Protein AF-A0A9K3DXC9-F1 (afdb_monomer)

Radius of gyration: 36.06 Å; Cα contacts (8 Å, |Δi|>4): 62; chains: 1; bounding box: 76×75×110 Å

M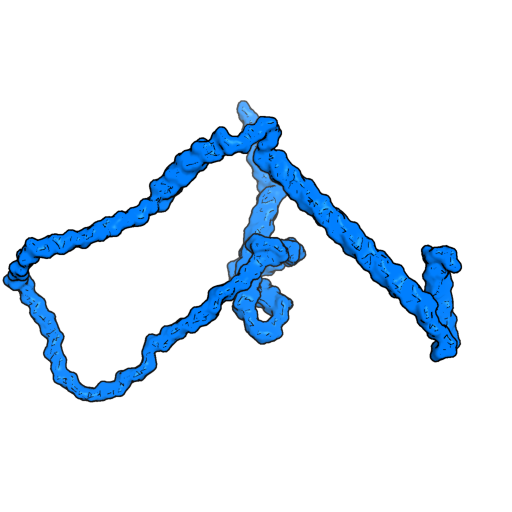ean predicted aligned error: 21.93 Å

InterPro domains:
  IPR029466 No apical meristem-associated, C-terminal domain [PF14303] (61-218)

Foldseek 3Di:
DDDPPPDPCPDPVNVCVVLVVLLVQLLVLLLVLVQVPDPPDDSVNSNVSSQVVSCVPVVDGRDCVVVSVVVCPPPVSPNDHPPPDPPPPDDDDDDDDDDDDDDDDDDDDDPPDDDPDDPPDPDDPPDPDPDDPVVVVVVVVVVVVVVVPPDDPPDDDPVNVVVVVVVVVVVVVVVVVVVVVVVVVVVVLVVLVVLLPDDLPPDDPVVSVVSVVSNVVSCVVVVD

Sequence (224 aa):
MQKEPYREENSMGSKYREMNKKISAFCGYYNNAYLNRPSGASDETVFAKAMSKYHTKEGSAFTYVGAWEIFKNCPKWAPIPNEVTRAKRCKTFESIEHSAGDSDVRYHININDEPEFDDEVTEIPELKRPNGRDKAKKEAAAKNKEASTKNETPGETKVDKLMSKFNEFNEIQAARLKLKEKEMQEAADREDFKLMATNIDSLPEKDKEVLQKMKAKIAQKWGL

Nearest PDB structures (foldseek):
  8c2s-assembly1_W  TM=3.916E-01  e=3.155E+00  Mus musculus
  7zdh-assembly1_g  TM=2.935E-01  e=3.155E+00  Ovis aries
  7zeb-assembly1_g  TM=3.566E-01  e=6.680E+00  Ovis aries

pLDDT: mean 75.54, std 18.88, range [34.06, 95.56]

Solvent-accessible surface area (backbone atoms only — not comparable to full-atom values): 14323 Å² total; per-residue (Å²): 133,84,77,75,82,75,78,60,87,80,38,68,67,52,56,47,51,51,51,50,50,55,46,53,54,45,45,54,41,32,38,55,33,57,76,68,53,59,90,87,64,53,72,66,59,29,48,53,52,18,51,52,52,42,26,73,72,69,76,41,80,84,81,59,56,74,62,40,66,62,44,50,76,35,83,92,54,34,73,73,80,76,80,68,68,79,74,73,79,78,86,78,85,82,86,85,86,84,81,89,81,93,78,92,78,80,83,79,82,66,90,83,67,80,78,86,75,79,88,74,82,76,83,71,81,80,76,78,75,77,77,53,71,70,58,50,51,52,51,53,55,54,54,54,62,68,62,72,76,71,85,77,69,93,83,73,51,80,64,53,60,50,53,51,53,52,51,54,50,52,50,53,51,53,50,52,52,54,48,53,52,48,54,52,49,54,50,53,52,50,52,48,54,53,59,60,69,56,84,60,87,87,49,59,73,72,56,35,54,54,51,50,54,52,40,52,52,46,27,61,77,73,75,102

Organism: Helianthus annuus (NCBI:txid4232)

Secondary structure (DSSP, 8-state):
---PPP--TT-HHHHHHHHHHHHHHHHHHHHHHHHTPPTT--HHHHHHHHHHHHHHHHSS----HHHHHHHTTSTTTS-----S--------------------------TT----------------PPPPHHHHHHHHHHHHHHGGGS---TT--HHHHHHHHHHHHHHHHHHHHHHHHHHHHHHHHHHHHHHHHS--TTS-HHHHHHHHHHHHHHHHHHT-

Structure (mmCIF, N/CA/C/O backbone):
data_AF-A0A9K3DXC9-F1
#
_entry.id   AF-A0A9K3DXC9-F1
#
loop_
_atom_site.group_PDB
_atom_site.id
_atom_site.type_symbol
_atom_site.label_atom_id
_atom_site.label_alt_id
_atom_site.label_comp_id
_atom_site.label_asym_id
_atom_site.label_entity_id
_atom_site.label_seq_id
_atom_site.pdbx_PDB_ins_code
_atom_site.Cartn_x
_atom_site.Cartn_y
_atom_site.Cartn_z
_atom_site.occupancy
_atom_site.B_iso_or_equiv
_atom_site.auth_seq_id
_atom_site.auth_comp_id
_atom_site.auth_asym_id
_atom_site.auth_atom_id
_atom_site.pdbx_PDB_model_num
ATOM 1 N N . MET A 1 1 ? 41.151 26.707 -3.953 1.00 48.25 1 MET A N 1
ATOM 2 C CA . MET A 1 1 ? 39.918 26.040 -4.422 1.00 48.25 1 MET A CA 1
ATOM 3 C C . MET A 1 1 ? 39.653 24.857 -3.511 1.00 48.25 1 MET A C 1
ATOM 5 O O . MET A 1 1 ? 40.328 23.843 -3.628 1.00 48.25 1 MET A O 1
ATOM 9 N N . GLN A 1 2 ? 38.766 25.025 -2.533 1.00 47.50 2 GLN A N 1
ATOM 10 C CA . GLN A 1 2 ? 38.336 23.919 -1.681 1.00 47.50 2 GLN A CA 1
ATOM 11 C C . GLN A 1 2 ? 37.426 23.022 -2.526 1.00 47.50 2 GLN A C 1
ATOM 13 O O . GLN A 1 2 ? 36.465 23.498 -3.124 1.00 47.50 2 GLN A O 1
ATOM 18 N N . LYS A 1 3 ? 37.802 21.749 -2.664 1.00 61.00 3 LYS A N 1
ATOM 19 C CA . LYS A 1 3 ? 37.018 20.745 -3.384 1.00 61.00 3 LYS A CA 1
ATOM 20 C C . LYS A 1 3 ? 35.807 20.433 -2.503 1.00 61.00 3 LYS A C 1
ATOM 22 O O . LYS A 1 3 ? 36.001 19.962 -1.385 1.00 61.00 3 LYS A O 1
ATOM 27 N N . GLU A 1 4 ? 34.597 20.746 -2.968 1.00 62.91 4 GLU A N 1
ATOM 28 C CA . GLU A 1 4 ? 33.371 20.362 -2.261 1.00 62.91 4 GLU A CA 1
ATOM 29 C C . GLU A 1 4 ? 33.401 18.850 -1.984 1.00 62.91 4 GLU A C 1
ATOM 31 O O . GLU A 1 4 ? 33.744 18.079 -2.893 1.00 62.91 4 GLU A O 1
ATOM 36 N N . PRO A 1 5 ? 33.095 18.404 -0.751 1.00 63.69 5 PRO A N 1
ATOM 37 C CA . PRO A 1 5 ? 33.094 16.989 -0.433 1.00 63.69 5 PRO A CA 1
ATOM 38 C C . PRO A 1 5 ? 32.074 16.284 -1.330 1.00 63.69 5 PRO A C 1
ATOM 40 O O . PRO A 1 5 ? 30.887 16.613 -1.369 1.00 63.69 5 PRO A O 1
ATOM 43 N N . TYR A 1 6 ? 32.584 15.341 -2.118 1.00 64.94 6 TYR A N 1
ATOM 44 C CA . TYR A 1 6 ? 31.822 14.560 -3.077 1.00 64.94 6 TYR A CA 1
ATOM 45 C C . TYR A 1 6 ? 30.692 13.825 -2.349 1.00 64.94 6 TYR A C 1
ATOM 47 O O . TYR A 1 6 ? 30.959 13.048 -1.437 1.00 64.94 6 TYR A O 1
ATOM 55 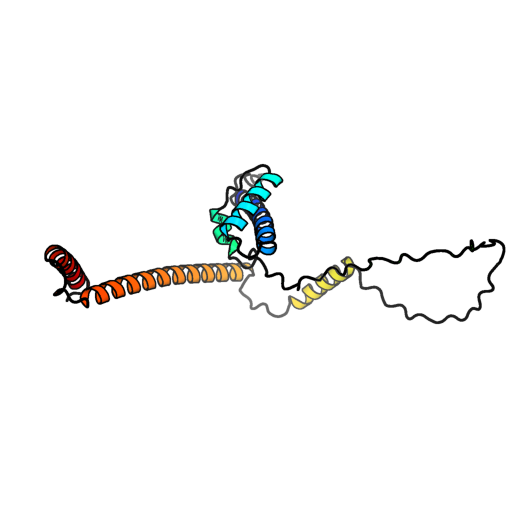N N . ARG A 1 7 ? 29.446 14.134 -2.750 1.00 60.66 7 ARG A N 1
ATOM 56 C CA . ARG A 1 7 ? 28.164 13.526 -2.341 1.00 60.66 7 ARG A CA 1
ATOM 57 C C . ARG A 1 7 ? 28.359 12.206 -1.589 1.00 60.66 7 ARG A C 1
ATOM 59 O O . ARG A 1 7 ? 28.633 11.183 -2.212 1.00 60.66 7 ARG A O 1
ATOM 66 N N . GLU A 1 8 ? 28.179 12.250 -0.272 1.00 64.31 8 GLU A N 1
ATOM 67 C CA . GLU A 1 8 ? 28.319 11.085 0.597 1.00 64.31 8 GLU A CA 1
ATOM 68 C C . GLU A 1 8 ? 27.494 9.911 0.058 1.00 64.31 8 GLU A C 1
ATOM 70 O O . GLU A 1 8 ? 26.288 10.022 -0.184 1.00 64.31 8 GLU A O 1
ATOM 75 N N . GLU A 1 9 ? 28.157 8.772 -0.110 1.00 60.31 9 GLU A N 1
ATOM 76 C CA . GLU A 1 9 ? 27.618 7.480 -0.551 1.00 60.31 9 GLU A CA 1
ATOM 77 C C . GLU A 1 9 ? 26.357 7.054 0.236 1.00 60.31 9 GLU A C 1
ATOM 79 O O . GLU A 1 9 ? 25.502 6.322 -0.265 1.00 60.31 9 GLU A O 1
ATOM 84 N N . ASN A 1 10 ? 26.179 7.628 1.431 1.00 64.50 10 ASN A N 1
ATOM 85 C CA . ASN A 1 10 ? 25.057 7.442 2.344 1.00 64.50 10 ASN A CA 1
ATOM 86 C C . ASN A 1 10 ? 23.910 8.460 2.228 1.00 64.50 10 ASN A C 1
ATOM 88 O O . ASN A 1 10 ? 22.989 8.433 3.049 1.00 64.50 10 ASN A O 1
ATOM 92 N N . SER A 1 11 ? 23.914 9.332 1.218 1.00 83.06 11 SER A N 1
ATOM 93 C CA . SER A 1 11 ? 22.824 10.283 1.008 1.00 83.06 11 SER A CA 1
ATOM 94 C C . SER A 1 11 ? 21.476 9.566 0.877 1.00 83.06 11 SER A C 1
ATOM 96 O O . SER A 1 11 ? 21.349 8.555 0.175 1.00 83.06 11 SER A O 1
ATOM 98 N N . MET A 1 12 ? 20.436 10.143 1.487 1.00 85.75 12 MET A N 1
ATOM 99 C CA . MET A 1 12 ? 19.053 9.658 1.392 1.00 85.75 12 MET A CA 1
ATOM 100 C C . MET A 1 12 ? 18.606 9.425 -0.057 1.00 85.75 12 MET A C 1
ATOM 102 O O . MET A 1 12 ? 17.867 8.481 -0.328 1.00 85.75 12 MET A O 1
ATOM 106 N N . GLY A 1 13 ? 19.108 10.221 -1.008 1.00 86.06 13 GLY A N 1
ATOM 107 C CA . GLY A 1 13 ? 18.814 10.039 -2.430 1.00 86.06 13 GLY A CA 1
ATOM 108 C C . GLY A 1 13 ? 19.369 8.736 -3.017 1.00 86.06 13 GLY A C 1
ATOM 109 O O . GLY A 1 13 ? 18.720 8.123 -3.864 1.00 86.06 13 GLY A O 1
ATOM 110 N N . SER A 1 14 ? 20.537 8.275 -2.559 1.00 85.19 14 SER A N 1
ATOM 111 C CA . SER A 1 14 ? 21.129 7.006 -3.005 1.00 85.19 14 SER A CA 1
ATOM 112 C C . SER A 1 14 ? 20.313 5.816 -2.494 1.00 85.19 14 SER A C 1
ATOM 114 O O . SER A 1 14 ? 19.888 4.974 -3.288 1.00 85.19 14 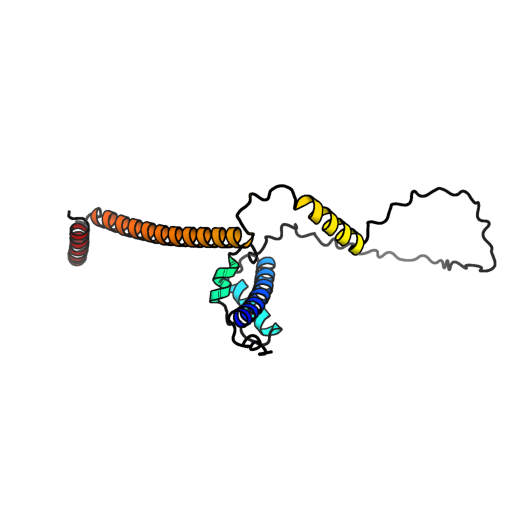SER A O 1
ATOM 116 N N . LYS A 1 15 ? 19.975 5.822 -1.195 1.00 88.06 15 LYS A N 1
ATOM 117 C CA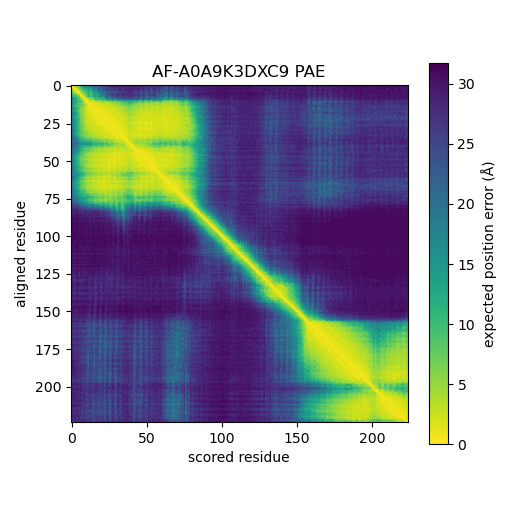 . LYS A 1 15 ? 19.124 4.802 -0.554 1.00 88.06 15 LYS A CA 1
ATOM 118 C C . LYS A 1 15 ? 17.736 4.743 -1.185 1.00 88.06 15 LYS A C 1
ATOM 120 O O . LYS A 1 15 ? 17.240 3.665 -1.506 1.00 88.06 15 LYS A O 1
ATOM 125 N N . TYR A 1 16 ? 17.129 5.906 -1.432 1.00 90.12 16 TYR A N 1
ATOM 126 C CA . TYR A 1 16 ? 15.841 5.987 -2.113 1.00 90.12 16 TYR A CA 1
ATOM 127 C C . TYR A 1 16 ? 15.915 5.421 -3.533 1.00 90.12 16 TYR A C 1
ATOM 129 O O . TYR A 1 16 ? 15.039 4.657 -3.929 1.00 90.12 16 TYR A O 1
ATOM 1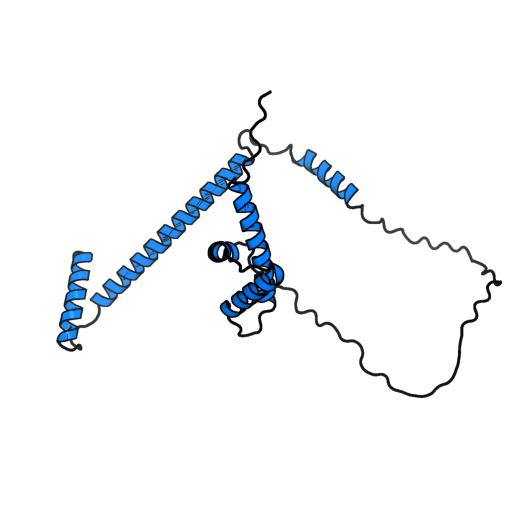37 N N . ARG A 1 17 ? 16.963 5.745 -4.302 1.00 90.56 17 ARG A N 1
ATOM 138 C CA . ARG A 1 17 ? 17.142 5.216 -5.661 1.00 90.56 17 ARG A CA 1
ATOM 139 C C . ARG A 1 17 ? 17.278 3.695 -5.659 1.00 90.56 17 ARG A C 1
ATOM 141 O O . ARG A 1 17 ? 16.680 3.042 -6.512 1.00 90.56 17 ARG A O 1
ATOM 148 N N . GLU A 1 18 ? 18.032 3.138 -4.716 1.00 91.19 18 GLU A N 1
ATOM 149 C CA . GLU A 1 18 ? 18.190 1.690 -4.576 1.00 91.19 18 GLU A CA 1
ATOM 150 C C . GLU A 1 18 ? 16.864 1.006 -4.217 1.00 91.19 18 GLU A C 1
ATOM 152 O O . GLU A 1 18 ? 16.435 0.081 -4.912 1.00 91.19 18 GLU A O 1
ATOM 157 N N . MET A 1 19 ? 16.179 1.506 -3.186 1.00 92.38 19 MET A N 1
ATOM 158 C CA . MET A 1 19 ? 14.865 1.011 -2.780 1.00 92.38 19 MET A CA 1
ATOM 159 C C . MET A 1 19 ? 13.874 1.092 -3.945 1.00 92.38 19 MET A C 1
ATOM 161 O O . MET A 1 19 ? 13.230 0.104 -4.291 1.00 92.38 19 MET A O 1
ATOM 165 N N . ASN A 1 20 ? 13.788 2.249 -4.603 1.00 90.94 20 ASN A N 1
ATOM 166 C CA . ASN A 1 20 ? 12.872 2.465 -5.712 1.00 90.94 20 ASN A CA 1
ATOM 167 C C . ASN A 1 20 ? 13.193 1.551 -6.903 1.00 90.94 20 ASN A C 1
ATOM 169 O O . ASN A 1 20 ? 12.266 1.077 -7.553 1.00 90.94 20 ASN A O 1
ATOM 173 N N . LYS A 1 21 ? 14.471 1.246 -7.178 1.00 92.38 21 LYS A N 1
ATOM 174 C CA . LYS A 1 21 ? 14.864 0.267 -8.207 1.00 92.38 21 LYS A CA 1
ATOM 175 C C . LYS A 1 21 ? 14.301 -1.121 -7.887 1.00 92.38 21 LYS A C 1
ATOM 177 O O . LYS A 1 21 ? 13.661 -1.722 -8.748 1.00 92.38 21 LYS A O 1
ATOM 182 N N . LYS A 1 22 ? 14.489 -1.597 -6.652 1.00 93.75 22 LYS A N 1
ATOM 183 C CA . LYS A 1 22 ? 13.997 -2.909 -6.194 1.00 93.75 22 LYS A CA 1
ATOM 184 C C . LYS A 1 22 ? 12.465 -2.977 -6.199 1.00 93.75 22 LYS A C 1
ATOM 186 O O . LYS A 1 22 ? 11.900 -3.934 -6.721 1.00 93.75 22 LYS A O 1
ATOM 191 N N . ILE A 1 23 ? 11.789 -1.936 -5.707 1.00 92.44 23 ILE A N 1
ATOM 192 C CA . ILE A 1 23 ? 10.319 -1.833 -5.738 1.00 92.44 23 ILE A CA 1
ATOM 193 C C . ILE A 1 23 ? 9.805 -1.818 -7.181 1.00 92.44 23 ILE A C 1
ATOM 195 O O . ILE A 1 23 ? 8.872 -2.546 -7.497 1.00 92.44 23 ILE A O 1
ATOM 199 N N . SER A 1 24 ? 10.429 -1.044 -8.074 1.00 91.25 24 SER A N 1
ATOM 200 C CA . SER A 1 24 ? 10.027 -0.967 -9.487 1.00 91.25 24 SER A CA 1
ATOM 201 C C . SER A 1 24 ? 10.116 -2.330 -10.179 1.00 91.25 24 SER A C 1
ATOM 203 O O . SER A 1 24 ? 9.193 -2.721 -10.894 1.00 91.25 24 SER A O 1
ATOM 205 N N . ALA A 1 25 ? 11.203 -3.072 -9.941 1.00 93.44 25 ALA A N 1
ATOM 206 C CA . ALA A 1 25 ? 11.365 -4.432 -10.449 1.00 93.44 25 ALA A CA 1
ATOM 207 C C . ALA A 1 25 ? 10.275 -5.366 -9.900 1.00 93.44 25 ALA A C 1
ATOM 209 O O . ALA A 1 25 ? 9.609 -6.063 -10.668 1.00 93.44 25 ALA A O 1
ATOM 210 N N . PHE A 1 26 ? 10.027 -5.320 -8.586 1.00 94.50 26 PHE A N 1
ATOM 211 C CA . PHE A 1 26 ? 8.977 -6.112 -7.949 1.00 94.50 26 PHE A CA 1
ATOM 212 C C . PHE A 1 26 ? 7.578 -5.802 -8.498 1.00 94.50 26 PHE A C 1
ATOM 214 O O . PHE A 1 26 ? 6.843 -6.729 -8.840 1.00 94.50 26 PHE A O 1
ATOM 221 N N . CYS A 1 27 ? 7.231 -4.523 -8.679 1.00 91.50 27 CYS A N 1
ATOM 222 C CA . CYS A 1 27 ? 5.975 -4.108 -9.308 1.00 91.50 27 CYS A CA 1
ATOM 223 C C . CYS A 1 27 ? 5.805 -4.726 -10.702 1.00 91.50 27 CYS A C 1
ATOM 225 O O . CYS A 1 27 ? 4.714 -5.175 -11.040 1.00 91.50 27 CYS A O 1
ATOM 227 N N . GLY A 1 28 ? 6.877 -4.805 -11.498 1.00 91.31 28 GLY A N 1
ATOM 228 C CA . GLY A 1 28 ? 6.848 -5.471 -12.800 1.00 91.31 28 GLY A CA 1
ATOM 229 C C . GLY A 1 28 ? 6.471 -6.954 -12.700 1.00 91.31 28 GLY A C 1
ATOM 230 O O . GLY A 1 28 ? 5.604 -7.427 -13.440 1.00 91.31 28 GLY A O 1
ATOM 231 N N . TYR A 1 29 ? 7.065 -7.687 -11.753 1.00 93.06 29 TYR A N 1
ATOM 232 C CA . TYR A 1 29 ? 6.736 -9.099 -11.528 1.00 93.06 29 TYR A CA 1
ATOM 233 C C . TYR A 1 29 ? 5.317 -9.294 -10.987 1.00 93.06 29 TYR A C 1
ATOM 235 O O . TYR A 1 29 ? 4.616 -10.200 -11.447 1.00 93.06 29 TYR A O 1
ATOM 243 N N . TYR A 1 30 ? 4.885 -8.438 -10.058 1.00 92.38 30 TYR A N 1
ATOM 244 C CA . TYR A 1 30 ? 3.532 -8.455 -9.510 1.00 92.38 30 TYR A CA 1
ATOM 245 C C . TYR A 1 30 ? 2.489 -8.175 -10.589 1.00 92.38 30 TYR A C 1
ATOM 247 O O . TYR A 1 30 ? 1.588 -8.985 -10.777 1.00 92.38 30 TYR A O 1
ATOM 255 N N . ASN A 1 31 ? 2.653 -7.108 -11.373 1.00 90.00 31 ASN A N 1
ATOM 256 C CA . ASN A 1 31 ? 1.722 -6.757 -12.446 1.00 90.00 31 ASN A CA 1
ATOM 257 C C . ASN A 1 31 ? 1.651 -7.861 -13.503 1.00 90.00 31 ASN A C 1
ATOM 259 O O . ASN A 1 31 ? 0.566 -8.232 -13.942 1.00 90.00 31 ASN A O 1
ATOM 263 N N . ASN A 1 32 ? 2.784 -8.471 -13.860 1.00 90.50 32 ASN A N 1
ATOM 264 C CA . ASN A 1 32 ? 2.782 -9.626 -14.752 1.00 90.50 32 ASN A CA 1
ATOM 265 C C . ASN A 1 32 ? 2.023 -10.829 -14.162 1.00 90.50 32 ASN A C 1
ATOM 267 O O . ASN A 1 32 ? 1.307 -11.516 -14.890 1.00 90.50 32 ASN A O 1
ATOM 271 N N . ALA A 1 33 ? 2.179 -11.110 -12.866 1.00 91.56 33 ALA A N 1
ATOM 272 C CA . ALA A 1 33 ? 1.459 -12.190 -12.194 1.00 91.56 33 ALA A CA 1
ATOM 273 C C . ALA A 1 33 ? -0.044 -11.893 -12.070 1.00 91.56 33 ALA A C 1
ATOM 275 O O . ALA A 1 33 ? -0.850 -12.799 -12.264 1.00 91.56 33 ALA A O 1
ATOM 276 N N . TYR A 1 34 ? -0.401 -10.634 -11.812 1.00 89.75 34 TYR A N 1
ATOM 277 C CA . TYR A 1 34 ? -1.772 -10.149 -11.694 1.00 89.75 34 TYR A CA 1
ATOM 278 C C . TYR A 1 34 ? -2.515 -10.218 -13.033 1.00 89.75 34 TYR A C 1
ATOM 280 O O . TYR A 1 34 ? -3.624 -10.736 -13.098 1.00 89.75 34 TYR A O 1
ATOM 288 N N . LEU A 1 35 ? -1.876 -9.789 -14.126 1.00 87.69 35 LEU A N 1
ATOM 289 C CA . LEU A 1 35 ? -2.453 -9.852 -15.474 1.00 87.69 35 LEU A CA 1
ATOM 290 C C . LEU A 1 35 ? -2.639 -11.286 -15.985 1.00 87.69 35 LEU A C 1
ATOM 292 O O . LEU A 1 35 ? -3.555 -11.557 -16.752 1.00 87.69 35 LEU A O 1
ATOM 296 N N . ASN A 1 36 ? -1.778 -12.212 -15.557 1.00 87.62 36 ASN A N 1
ATOM 297 C CA . ASN A 1 36 ? -1.849 -13.629 -15.922 1.00 87.62 36 ASN A CA 1
ATOM 298 C C . ASN A 1 36 ? -2.447 -14.488 -14.794 1.00 87.62 36 ASN A C 1
ATOM 300 O O . ASN A 1 36 ? -2.090 -15.664 -14.647 1.00 87.62 36 ASN A O 1
ATOM 304 N N . ARG A 1 37 ? -3.301 -13.891 -13.957 1.00 88.44 37 ARG A N 1
ATOM 305 C CA . ARG A 1 37 ? -3.957 -14.555 -12.830 1.00 88.44 37 ARG A CA 1
ATOM 306 C C . ARG A 1 37 ? -5.016 -15.542 -13.346 1.00 88.44 37 ARG A C 1
ATOM 308 O O . ARG A 1 37 ? -5.910 -15.129 -14.084 1.00 88.44 37 ARG A O 1
ATOM 315 N N . PRO A 1 38 ? -4.952 -16.831 -12.964 1.00 85.94 38 PRO A N 1
ATOM 316 C CA . PRO A 1 38 ? -6.027 -17.779 -13.239 1.00 85.94 38 PRO A CA 1
ATOM 317 C C . PRO A 1 38 ? -7.329 -17.341 -12.563 1.00 85.94 38 PRO A C 1
ATOM 319 O O . PRO A 1 38 ? -7.301 -16.819 -11.445 1.00 85.94 38 PRO A O 1
ATOM 322 N N . SER A 1 39 ? -8.469 -17.588 -13.205 1.00 83.38 39 SER A N 1
ATOM 323 C CA . SER A 1 39 ? -9.780 -17.366 -12.590 1.00 83.38 39 SER A CA 1
ATOM 324 C C . SER A 1 39 ? -9.859 -18.100 -11.246 1.00 83.38 39 SER A C 1
ATOM 326 O O . SER A 1 39 ? -9.573 -19.292 -11.177 1.00 83.38 39 SER A O 1
ATOM 328 N N . GLY A 1 40 ? -10.199 -17.380 -10.175 1.00 83.38 40 GLY A N 1
ATOM 329 C CA . GLY A 1 40 ? -10.309 -17.941 -8.822 1.00 83.38 40 GLY A CA 1
ATOM 330 C C . GLY A 1 40 ? -9.022 -17.955 -7.984 1.00 83.38 40 GLY A C 1
ATOM 331 O O . GLY A 1 40 ? -9.094 -18.238 -6.794 1.00 83.38 40 GLY A O 1
ATOM 332 N N . ALA A 1 41 ? -7.854 -17.607 -8.533 1.00 83.81 41 ALA A N 1
ATOM 333 C CA . ALA A 1 41 ? -6.649 -17.403 -7.715 1.00 83.81 41 ALA A CA 1
ATOM 334 C C . ALA A 1 41 ? -6.853 -16.207 -6.767 1.00 83.81 41 ALA A C 1
ATOM 336 O O . ALA A 1 41 ? -7.505 -15.264 -7.186 1.00 83.81 41 ALA A O 1
ATOM 337 N N . SER A 1 42 ? -6.336 -16.195 -5.533 1.00 88.38 42 SER A N 1
ATOM 338 C CA . SER A 1 42 ? -6.448 -15.041 -4.613 1.00 88.38 42 SER A CA 1
ATOM 339 C C . SER A 1 42 ? -5.312 -14.028 -4.817 1.00 88.38 42 SER A C 1
ATOM 341 O O . SER A 1 42 ? -4.279 -14.356 -5.406 1.00 88.38 42 SER A O 1
ATOM 343 N N . ASP A 1 43 ? -5.455 -12.804 -4.309 1.00 86.94 43 ASP A N 1
ATOM 344 C CA . ASP A 1 43 ? -4.391 -11.788 -4.387 1.00 86.94 43 ASP A CA 1
ATOM 345 C C . ASP A 1 43 ? -3.109 -12.232 -3.654 1.00 86.94 43 ASP A C 1
ATOM 347 O O . ASP A 1 43 ? -1.999 -11.949 -4.107 1.00 86.94 43 ASP A O 1
ATOM 351 N N . GLU A 1 44 ? -3.243 -13.028 -2.589 1.00 90.12 44 GLU A N 1
ATOM 352 C CA . GLU A 1 44 ? -2.117 -13.648 -1.880 1.00 90.12 44 GLU A CA 1
ATOM 353 C C . GLU A 1 44 ? -1.334 -14.609 -2.780 1.00 90.12 44 GLU A C 1
ATOM 355 O O . GLU A 1 44 ? -0.103 -14.585 -2.804 1.00 90.12 44 GLU A O 1
ATOM 360 N N . THR A 1 45 ? -2.030 -15.417 -3.589 1.00 91.88 45 THR A N 1
ATOM 361 C CA . THR A 1 45 ? -1.359 -16.332 -4.528 1.00 91.88 45 THR A CA 1
ATOM 362 C C . THR A 1 45 ? -0.603 -15.577 -5.623 1.00 91.88 45 THR A C 1
ATOM 364 O O . THR A 1 45 ? 0.485 -15.991 -6.033 1.00 91.88 45 THR A O 1
ATOM 367 N N . VAL A 1 46 ? -1.134 -14.433 -6.071 1.00 91.56 46 VAL A N 1
ATOM 368 C CA . VAL A 1 46 ? -0.458 -13.544 -7.028 1.00 91.56 46 VAL A CA 1
ATOM 369 C C . VAL A 1 46 ? 0.799 -12.949 -6.402 1.00 91.56 46 VAL A C 1
ATOM 371 O O . VAL A 1 46 ? 1.864 -12.956 -7.027 1.00 91.56 46 VAL A O 1
ATOM 374 N N . PHE A 1 47 ? 0.695 -12.487 -5.157 1.00 92.81 47 PHE A N 1
ATOM 375 C CA . PHE A 1 47 ? 1.818 -11.943 -4.406 1.00 92.81 47 PHE A CA 1
ATOM 376 C C . PHE A 1 47 ? 2.925 -12.985 -4.186 1.00 92.81 47 PHE A C 1
ATOM 378 O O . PHE A 1 47 ? 4.084 -12.724 -4.508 1.00 92.81 47 PHE A O 1
ATOM 385 N N . ALA A 1 48 ? 2.580 -14.200 -3.750 1.00 93.50 48 ALA A N 1
ATOM 386 C CA . ALA A 1 48 ? 3.538 -15.293 -3.571 1.00 93.50 48 ALA A CA 1
ATOM 387 C C . ALA A 1 48 ? 4.266 -15.646 -4.881 1.00 93.50 48 ALA A C 1
ATOM 389 O O . ALA A 1 48 ? 5.488 -15.822 -4.909 1.00 93.50 48 ALA A O 1
ATOM 390 N N . LYS A 1 49 ? 3.536 -15.668 -6.004 1.00 93.81 49 LYS A N 1
ATOM 391 C CA . LYS A 1 49 ? 4.115 -15.889 -7.336 1.00 93.81 49 LYS A CA 1
ATOM 392 C C . LYS A 1 49 ? 5.084 -14.773 -7.735 1.00 93.81 49 LYS A C 1
ATOM 394 O O . LYS A 1 49 ? 6.121 -15.053 -8.338 1.00 93.81 49 LYS A O 1
ATOM 399 N N . ALA A 1 50 ? 4.769 -13.522 -7.403 1.00 94.06 50 ALA A N 1
ATOM 400 C CA . ALA A 1 50 ? 5.652 -12.384 -7.642 1.00 94.06 50 ALA A CA 1
ATOM 401 C C . ALA A 1 50 ? 6.929 -12.459 -6.788 1.00 94.06 50 ALA A C 1
ATOM 403 O O . ALA A 1 50 ? 8.022 -12.274 -7.322 1.00 94.06 50 ALA A O 1
ATOM 404 N N . MET A 1 51 ? 6.809 -12.815 -5.504 1.00 94.56 51 MET A N 1
ATOM 405 C CA . MET A 1 51 ? 7.940 -13.020 -4.587 1.00 94.56 51 MET A CA 1
ATOM 406 C C . MET A 1 51 ? 8.893 -14.113 -5.079 1.00 94.56 51 MET A C 1
ATOM 408 O O . MET A 1 51 ? 10.102 -13.894 -5.147 1.00 94.56 51 MET A O 1
ATOM 412 N N . SER A 1 52 ? 8.353 -15.261 -5.497 1.00 94.81 52 SER A N 1
ATOM 413 C CA . SER A 1 52 ? 9.148 -16.367 -6.046 1.00 94.81 52 SER A CA 1
ATOM 414 C C . SER A 1 52 ? 9.885 -15.964 -7.331 1.00 94.81 52 SER A C 1
ATOM 416 O O . SER A 1 52 ? 11.086 -16.217 -7.473 1.00 94.81 52 SER A O 1
ATOM 418 N N . LYS A 1 53 ? 9.203 -15.260 -8.249 1.00 94.81 53 LYS A N 1
ATOM 419 C CA . LYS A 1 53 ? 9.827 -14.733 -9.473 1.00 94.81 53 LYS A CA 1
ATOM 420 C C . LYS A 1 53 ? 10.937 -13.727 -9.170 1.00 94.81 53 LYS A C 1
ATOM 422 O O . LYS A 1 53 ? 12.000 -13.826 -9.777 1.00 94.81 53 LYS A O 1
ATOM 427 N N . TYR A 1 54 ? 10.705 -12.795 -8.245 1.00 95.56 54 TYR A N 1
ATOM 428 C CA . TYR A 1 54 ? 11.709 -11.813 -7.839 1.00 95.56 54 TYR A CA 1
ATOM 429 C C . TYR A 1 54 ? 12.944 -12.512 -7.267 1.00 95.56 54 TYR A C 1
ATOM 431 O O . TYR A 1 54 ? 14.049 -12.256 -7.730 1.00 95.56 54 TYR A O 1
ATOM 439 N N . HIS A 1 55 ? 12.761 -13.460 -6.343 1.00 94.06 55 HIS A N 1
ATOM 440 C CA . HIS A 1 55 ? 13.869 -14.208 -5.750 1.00 94.06 55 HIS A CA 1
ATOM 441 C C . HIS A 1 55 ? 14.697 -14.961 -6.798 1.00 94.06 55 HIS A C 1
ATOM 443 O O . HIS A 1 55 ? 15.922 -14.890 -6.793 1.00 94.06 55 HIS A O 1
ATOM 449 N N . THR A 1 56 ? 14.022 -15.607 -7.750 1.00 94.88 56 THR A N 1
ATOM 450 C CA . THR A 1 56 ? 14.675 -16.347 -8.839 1.00 94.88 56 THR A CA 1
ATOM 451 C C . THR A 1 56 ? 15.499 -15.437 -9.757 1.00 94.88 56 THR A C 1
ATOM 453 O O . THR A 1 56 ? 16.517 -15.864 -10.292 1.00 94.88 56 THR A O 1
ATOM 456 N N . LYS A 1 57 ? 15.054 -14.194 -9.990 1.00 93.69 57 LYS A N 1
ATOM 457 C CA . LYS A 1 57 ? 15.696 -13.264 -10.935 1.00 93.69 57 LYS A CA 1
ATOM 458 C C . LYS A 1 57 ? 16.748 -12.364 -10.294 1.00 93.69 57 LYS A C 1
ATOM 460 O O . LYS A 1 57 ? 17.783 -12.129 -10.903 1.00 93.69 57 LYS A O 1
ATOM 465 N N . GLU A 1 58 ? 16.486 -11.875 -9.090 1.00 90.56 58 GLU A N 1
ATOM 466 C CA . GLU A 1 58 ? 17.342 -10.922 -8.373 1.00 90.56 58 GLU A CA 1
ATOM 467 C C . GLU A 1 58 ? 18.265 -11.613 -7.353 1.00 90.56 58 GLU A C 1
ATOM 469 O O . GLU A 1 58 ? 19.041 -10.946 -6.670 1.00 90.56 58 GLU A O 1
ATOM 474 N N . GLY A 1 59 ? 18.151 -12.938 -7.188 1.00 90.31 59 GLY A N 1
ATOM 475 C CA . GLY A 1 59 ? 18.979 -13.744 -6.281 1.00 90.31 59 GLY A CA 1
ATOM 476 C C . GLY A 1 59 ? 18.786 -13.435 -4.792 1.00 90.31 59 GLY A C 1
ATOM 477 O O . GLY A 1 59 ? 19.521 -13.943 -3.951 1.00 90.31 59 GLY A O 1
ATOM 478 N N . SER A 1 60 ? 17.817 -12.588 -4.444 1.00 88.75 60 SER A N 1
ATOM 479 C CA . SER A 1 60 ? 17.576 -12.111 -3.082 1.00 88.75 60 SER A CA 1
ATOM 480 C C . SER A 1 60 ? 16.084 -12.023 -2.794 1.00 88.75 60 SER A C 1
ATOM 482 O O . SER A 1 60 ? 15.265 -11.840 -3.696 1.00 88.75 60 SER A O 1
ATOM 484 N N . ALA A 1 61 ? 15.705 -12.211 -1.531 1.00 89.62 61 ALA A N 1
ATOM 485 C CA . ALA A 1 61 ? 14.325 -11.999 -1.116 1.00 89.62 61 ALA A CA 1
ATOM 486 C C . ALA A 1 61 ? 13.976 -10.506 -1.210 1.00 89.62 61 ALA A C 1
ATOM 488 O O . ALA A 1 61 ? 14.794 -9.637 -0.901 1.00 89.62 61 ALA A O 1
ATOM 489 N N . PHE A 1 62 ? 12.751 -10.200 -1.630 1.00 93.81 62 PHE A N 1
ATOM 490 C CA . PHE A 1 62 ? 12.276 -8.824 -1.649 1.00 93.81 62 PHE A CA 1
ATOM 491 C C . PHE A 1 62 ? 11.995 -8.348 -0.217 1.00 93.81 62 PHE A C 1
ATOM 493 O O . PHE A 1 62 ? 11.141 -8.901 0.470 1.00 93.81 62 PHE A O 1
ATOM 500 N N . THR A 1 63 ? 12.719 -7.324 0.234 1.00 93.69 63 THR A N 1
ATOM 501 C CA . THR A 1 63 ? 12.667 -6.832 1.622 1.00 93.69 63 THR A CA 1
ATOM 502 C C . THR A 1 63 ? 11.731 -5.637 1.822 1.00 93.69 63 THR A C 1
ATOM 504 O O . THR A 1 63 ? 11.353 -5.336 2.949 1.00 93.69 63 THR A O 1
ATOM 507 N N . TYR A 1 64 ? 11.317 -4.957 0.748 1.00 93.38 64 TYR A N 1
ATOM 508 C CA . TYR A 1 64 ? 10.547 -3.706 0.812 1.00 93.38 64 TYR A CA 1
ATOM 509 C C . TYR A 1 64 ? 9.032 -3.919 0.664 1.00 93.38 64 TYR A C 1
ATOM 511 O O . TYR A 1 64 ? 8.364 -3.155 -0.033 1.00 93.38 64 TYR A O 1
ATOM 519 N N . VAL A 1 65 ? 8.479 -4.950 1.314 1.00 92.31 65 VAL A N 1
ATOM 520 C CA . VAL A 1 65 ? 7.052 -5.314 1.201 1.00 92.31 65 VAL A CA 1
ATOM 521 C C . VAL A 1 65 ? 6.138 -4.177 1.664 1.00 92.31 65 VAL A C 1
ATOM 523 O O . VAL A 1 65 ? 5.291 -3.740 0.892 1.00 92.31 65 VAL A O 1
ATOM 526 N N . GLY A 1 66 ? 6.366 -3.618 2.858 1.00 90.31 66 GLY A N 1
ATOM 527 C CA . GLY A 1 66 ? 5.535 -2.521 3.376 1.00 90.31 66 GLY A CA 1
ATOM 528 C C . GLY A 1 66 ? 5.583 -1.258 2.506 1.00 90.31 66 GLY A C 1
ATOM 529 O O . GLY A 1 66 ? 4.566 -0.609 2.284 1.00 90.31 66 GLY A O 1
ATOM 530 N N . ALA A 1 67 ? 6.745 -0.937 1.928 1.00 90.31 67 ALA A N 1
ATOM 531 C CA . ALA A 1 67 ? 6.852 0.178 0.988 1.00 90.31 67 ALA A CA 1
ATOM 532 C C . ALA A 1 67 ? 6.080 -0.111 -0.311 1.00 90.31 67 ALA A C 1
ATOM 534 O O . ALA A 1 67 ? 5.361 0.749 -0.815 1.00 90.31 67 ALA A O 1
ATOM 535 N N . TRP A 1 68 ? 6.189 -1.330 -0.843 1.00 91.25 68 TRP A N 1
ATOM 536 C CA . TRP A 1 68 ? 5.434 -1.746 -2.022 1.00 91.25 68 TRP A CA 1
ATOM 537 C C . TRP A 1 68 ? 3.913 -1.700 -1.807 1.00 91.25 68 TRP A C 1
ATOM 539 O O . TRP A 1 68 ? 3.200 -1.269 -2.711 1.00 91.25 68 TRP A O 1
ATOM 549 N N . GLU A 1 69 ? 3.403 -2.072 -0.631 1.00 89.75 69 GLU A N 1
ATOM 550 C CA . GLU A 1 69 ? 1.964 -2.006 -0.327 1.00 89.75 69 GLU A CA 1
ATOM 551 C C . GLU A 1 69 ? 1.389 -0.592 -0.428 1.00 89.75 69 GLU A C 1
ATOM 553 O O . GLU A 1 69 ? 0.232 -0.421 -0.814 1.00 89.75 69 GLU A O 1
ATOM 558 N N . ILE A 1 70 ? 2.209 0.420 -0.146 1.00 87.56 70 ILE A N 1
ATOM 559 C CA . ILE A 1 70 ? 1.854 1.825 -0.349 1.00 87.56 70 ILE A CA 1
ATOM 560 C C . ILE A 1 70 ? 1.845 2.145 -1.852 1.00 87.56 70 ILE A C 1
ATOM 562 O O . ILE A 1 70 ? 0.910 2.771 -2.354 1.00 87.56 70 ILE A O 1
ATOM 566 N N . PHE A 1 71 ? 2.858 1.682 -2.595 1.00 82.38 71 PHE A N 1
ATOM 567 C CA . PHE A 1 71 ? 3.014 1.983 -4.021 1.00 82.38 71 PHE A CA 1
ATOM 568 C C . PHE A 1 71 ? 2.040 1.245 -4.945 1.00 82.38 71 PHE A C 1
ATOM 570 O O . PHE A 1 71 ? 1.718 1.788 -6.001 1.00 82.38 71 PHE A O 1
ATOM 577 N N . LYS A 1 72 ? 1.551 0.049 -4.589 1.00 81.81 72 LYS A N 1
ATOM 578 C CA . LYS A 1 72 ? 0.694 -0.771 -5.472 1.00 81.81 72 LYS A CA 1
ATOM 579 C C . LYS A 1 72 ? -0.628 -0.089 -5.843 1.00 81.81 72 LYS A C 1
ATOM 581 O O . LYS A 1 72 ? -1.185 -0.371 -6.897 1.00 81.81 72 LYS A O 1
ATOM 586 N N . ASN A 1 73 ? -1.092 0.837 -5.001 1.00 80.12 73 ASN A N 1
ATOM 587 C CA . ASN A 1 73 ? -2.310 1.621 -5.218 1.00 80.12 73 ASN A CA 1
ATOM 588 C C . ASN A 1 73 ? -2.046 2.943 -5.962 1.00 80.12 73 ASN A C 1
ATOM 590 O O . ASN A 1 73 ? -2.984 3.667 -6.293 1.00 80.12 73 ASN A O 1
ATOM 594 N N . CYS A 1 74 ? -0.782 3.305 -6.211 1.00 79.75 74 CYS A N 1
ATOM 595 C CA . CYS A 1 74 ? -0.452 4.515 -6.953 1.00 79.75 74 CYS A CA 1
ATOM 596 C C . CYS A 1 74 ? -0.704 4.305 -8.456 1.00 79.75 74 CYS A C 1
ATOM 598 O O . CYS A 1 74 ? -0.260 3.291 -8.995 1.00 79.75 74 CYS A O 1
ATOM 600 N N . PRO A 1 75 ? -1.270 5.288 -9.184 1.00 75.69 75 PRO A N 1
ATOM 601 C CA . PRO A 1 75 ? -1.584 5.158 -10.615 1.00 75.69 75 PRO A CA 1
ATOM 602 C C . PRO A 1 75 ? -0.394 4.752 -11.497 1.00 75.69 75 PRO A C 1
ATOM 604 O O . PRO A 1 75 ? -0.567 4.118 -12.528 1.00 75.69 75 PRO A O 1
ATOM 607 N N . LYS A 1 76 ? 0.830 5.099 -11.079 1.00 75.12 76 LYS A N 1
ATOM 608 C CA . LYS A 1 76 ? 2.073 4.734 -11.773 1.00 75.12 76 LYS A CA 1
ATOM 609 C C . LYS A 1 76 ? 2.359 3.226 -11.759 1.00 75.12 76 LYS A C 1
ATOM 611 O O . LYS A 1 76 ? 3.006 2.728 -12.675 1.00 75.12 76 LYS A O 1
ATOM 616 N N . TRP A 1 77 ? 1.947 2.531 -10.701 1.00 74.00 77 TRP A N 1
ATOM 617 C CA . TRP A 1 77 ? 2.292 1.129 -10.445 1.00 74.00 77 TRP A CA 1
ATOM 618 C C . TRP A 1 77 ? 1.078 0.207 -10.384 1.00 74.00 77 TRP A C 1
ATOM 620 O O . TRP A 1 77 ? 1.262 -1.010 -10.409 1.00 74.00 77 TRP A O 1
ATOM 630 N N . ALA A 1 78 ? -0.128 0.775 -10.336 1.00 74.31 78 ALA A N 1
ATOM 631 C CA . ALA A 1 78 ? -1.375 0.039 -10.407 1.00 74.31 78 ALA A CA 1
ATOM 632 C C . ALA A 1 78 ? -1.395 -0.847 -11.669 1.00 74.31 78 ALA A C 1
ATOM 634 O O . ALA A 1 78 ? -0.994 -0.386 -12.745 1.00 74.31 78 ALA A O 1
ATOM 635 N N . PRO A 1 79 ? -1.842 -2.112 -11.566 1.00 65.31 79 PRO A N 1
ATOM 636 C CA . PRO A 1 79 ? -2.015 -2.961 -12.733 1.00 65.31 79 PRO A CA 1
ATOM 637 C C . PRO A 1 79 ? -3.025 -2.304 -13.677 1.00 65.31 79 PRO A C 1
ATOM 639 O O . PRO A 1 79 ? -4.196 -2.165 -13.332 1.00 65.31 79 PRO A O 1
ATOM 642 N N . ILE A 1 80 ? -2.577 -1.882 -14.859 1.00 68.50 80 ILE A N 1
ATOM 643 C CA . ILE A 1 80 ? -3.476 -1.385 -15.903 1.00 68.50 80 ILE A CA 1
ATOM 644 C C . ILE A 1 80 ? -4.244 -2.603 -16.425 1.00 68.50 80 ILE A C 1
ATOM 646 O O . ILE A 1 80 ? -3.591 -3.544 -16.890 1.00 68.50 80 ILE A O 1
ATOM 650 N N . PRO A 1 81 ? -5.587 -2.636 -16.344 1.00 62.66 81 PRO A N 1
ATOM 651 C CA . PRO A 1 81 ? -6.367 -3.701 -16.954 1.00 62.66 81 PRO A CA 1
ATOM 652 C C . PRO A 1 81 ? -5.983 -3.806 -18.429 1.00 62.66 81 PRO A C 1
ATOM 654 O O . PRO A 1 81 ? -6.017 -2.820 -19.162 1.00 62.66 81 PRO A O 1
ATOM 657 N N . ASN A 1 82 ? -5.553 -4.990 -18.862 1.00 57.19 82 ASN A N 1
ATOM 658 C CA . ASN A 1 82 ? -5.232 -5.208 -20.263 1.00 57.19 82 ASN A CA 1
ATOM 659 C C . ASN A 1 82 ? -6.553 -5.246 -21.051 1.00 57.19 82 ASN A C 1
ATOM 661 O O . ASN A 1 82 ? -7.149 -6.307 -21.202 1.00 57.19 82 ASN A O 1
ATOM 665 N N . GLU A 1 83 ? -7.022 -4.088 -21.522 1.00 55.56 83 GLU A N 1
ATOM 666 C CA . GLU A 1 83 ? -8.208 -3.952 -22.388 1.00 55.56 83 GLU A CA 1
ATOM 667 C C . GLU A 1 83 ? -8.004 -4.565 -23.781 1.00 55.56 83 GLU A C 1
ATOM 669 O O . GLU A 1 83 ? -8.927 -4.608 -24.597 1.00 55.56 83 GLU A O 1
ATOM 674 N N . VAL A 1 84 ? -6.811 -5.094 -24.069 1.00 53.41 84 VAL A N 1
ATOM 675 C CA . VAL A 1 84 ? -6.586 -5.905 -25.258 1.00 53.41 84 VAL A CA 1
ATOM 676 C C . VAL A 1 84 ? -7.319 -7.224 -25.053 1.00 53.41 84 VAL A C 1
ATOM 678 O O . VAL A 1 84 ? -6.779 -8.194 -24.511 1.00 53.41 84 VAL A O 1
ATOM 681 N N . THR A 1 85 ? -8.581 -7.234 -25.492 1.00 47.34 85 THR A N 1
ATOM 682 C CA . THR A 1 85 ? -9.317 -8.427 -25.906 1.00 47.34 85 THR A CA 1
ATOM 683 C C . THR A 1 85 ? -8.309 -9.441 -26.412 1.00 47.34 85 THR A C 1
ATOM 685 O O . THR A 1 85 ? -7.531 -9.158 -27.319 1.00 47.34 85 THR A O 1
ATOM 688 N N . ARG A 1 86 ? -8.239 -10.582 -25.724 1.00 54.69 86 ARG A N 1
ATOM 689 C CA . ARG A 1 86 ? -7.326 -11.688 -26.000 1.00 54.69 86 ARG A CA 1
ATOM 690 C C . ARG A 1 86 ? -7.353 -11.950 -27.503 1.00 54.69 86 ARG A C 1
ATOM 692 O O . ARG A 1 86 ? -8.267 -12.624 -27.974 1.00 54.69 86 ARG A O 1
ATOM 699 N N . ALA A 1 87 ? -6.404 -11.373 -28.246 1.00 49.91 87 ALA A N 1
ATOM 700 C CA . ALA A 1 87 ? -6.333 -11.541 -29.682 1.00 49.91 87 ALA A CA 1
ATOM 701 C C . ALA A 1 87 ? -6.156 -13.039 -29.876 1.00 49.91 87 ALA A C 1
ATOM 703 O O . ALA A 1 87 ? -5.129 -13.612 -29.497 1.00 49.91 87 ALA A O 1
ATOM 704 N N . LYS A 1 88 ? -7.230 -13.693 -30.328 1.00 46.28 88 LYS A N 1
ATOM 705 C CA . LYS A 1 88 ? -7.222 -15.104 -30.672 1.00 46.28 88 LYS A CA 1
ATOM 706 C C . LYS A 1 88 ? -6.099 -15.224 -31.687 1.00 46.28 88 LYS A C 1
ATOM 708 O O . LYS A 1 88 ? -6.206 -14.696 -32.787 1.00 46.28 88 LYS A O 1
ATOM 713 N N . ARG A 1 89 ? -4.982 -15.832 -31.290 1.00 55.34 89 ARG A N 1
ATOM 714 C CA . ARG A 1 89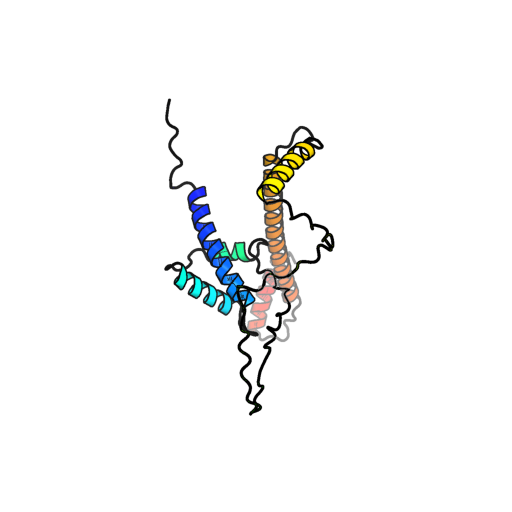 ? -3.929 -16.209 -32.225 1.00 55.34 89 ARG A CA 1
ATOM 715 C C . ARG A 1 89 ? -4.605 -17.184 -33.188 1.00 55.34 89 ARG A C 1
ATOM 717 O O . ARG A 1 89 ? -4.835 -18.331 -32.810 1.00 55.34 89 ARG A O 1
ATOM 724 N N . CYS A 1 90 ? -5.027 -16.700 -34.356 1.00 39.69 90 CYS A N 1
ATOM 725 C CA . CYS A 1 90 ? -5.592 -17.534 -35.405 1.00 39.69 90 CYS A CA 1
ATOM 726 C C . CYS A 1 90 ? -4.522 -18.548 -35.801 1.00 39.69 90 CYS A C 1
ATOM 728 O O . CYS A 1 90 ? -3.545 -18.215 -36.467 1.00 39.69 90 CYS A O 1
ATOM 730 N N . LYS A 1 91 ? -4.691 -19.786 -35.333 1.00 50.53 91 LYS A N 1
ATOM 731 C CA . LYS A 1 91 ? -4.090 -20.954 -35.963 1.00 50.53 91 LYS A CA 1
ATOM 732 C C . LYS A 1 91 ? -4.731 -21.079 -37.343 1.00 50.53 91 LYS A C 1
ATOM 734 O O . LYS A 1 91 ? -5.934 -21.273 -37.453 1.00 50.53 91 LYS A O 1
ATOM 739 N N . THR A 1 92 ? -3.908 -20.918 -38.360 1.00 34.62 92 THR A N 1
ATOM 740 C CA . THR A 1 92 ? -4.137 -21.273 -39.760 1.00 34.62 92 THR A CA 1
ATOM 741 C C . THR A 1 92 ? -2.846 -22.029 -40.116 1.00 34.62 92 THR A C 1
ATOM 743 O O . THR A 1 92 ? -1.770 -21.514 -39.831 1.00 34.62 92 THR A O 1
ATOM 746 N N . PHE A 1 93 ? -2.798 -23.290 -40.536 1.00 38.84 93 PHE A N 1
ATOM 747 C CA . PHE A 1 93 ? -3.781 -24.218 -41.081 1.00 38.84 93 PHE A CA 1
ATOM 748 C C . PHE A 1 93 ? -3.450 -25.650 -40.627 1.00 38.84 93 PHE A C 1
ATOM 750 O O . PHE A 1 93 ? -2.286 -25.999 -40.433 1.00 38.84 93 PHE A O 1
ATOM 757 N N . GLU A 1 94 ? -4.494 -26.456 -40.476 1.00 36.00 94 GLU A N 1
ATOM 758 C CA . GLU A 1 94 ? -4.468 -27.912 -40.354 1.00 36.00 94 GLU A CA 1
ATOM 759 C C . GLU A 1 94 ? -4.870 -28.501 -41.721 1.00 36.00 94 GLU A C 1
ATOM 761 O O . GLU A 1 94 ? -5.768 -27.973 -42.373 1.00 36.00 94 GLU A O 1
ATOM 766 N N . SER A 1 95 ? -4.148 -29.550 -42.127 1.00 44.59 95 SER A N 1
ATOM 767 C CA . SER A 1 95 ? -4.433 -30.557 -43.166 1.00 44.59 95 SER A CA 1
ATOM 768 C C . SER A 1 95 ? -4.817 -30.120 -44.592 1.00 44.59 95 SER A C 1
ATOM 770 O O . SER A 1 95 ? -5.958 -29.756 -44.863 1.00 44.59 95 SER A O 1
ATOM 772 N N . ILE A 1 96 ? -3.909 -30.367 -45.542 1.00 35.69 96 ILE A N 1
ATOM 773 C CA . ILE A 1 96 ? -4.266 -30.901 -46.865 1.00 35.69 96 ILE A CA 1
ATOM 774 C C . ILE A 1 96 ? -3.371 -32.124 -47.089 1.00 35.69 96 ILE A C 1
ATOM 776 O O . ILE A 1 96 ? -2.215 -32.004 -47.486 1.00 35.69 96 ILE A O 1
ATOM 780 N N . GLU A 1 97 ? -3.899 -33.305 -46.778 1.00 43.31 97 GLU A N 1
ATOM 781 C CA . GLU A 1 97 ? -3.531 -34.513 -47.511 1.00 43.31 97 GLU A CA 1
ATOM 782 C C . GLU A 1 97 ? -4.390 -34.516 -48.775 1.00 43.31 97 GLU A C 1
ATOM 784 O O . GLU A 1 97 ? -5.595 -34.330 -48.665 1.00 43.31 97 GLU A O 1
ATOM 789 N N . HIS A 1 98 ? -3.780 -34.684 -49.949 1.00 36.00 98 HIS A N 1
ATOM 790 C CA . HIS A 1 98 ? -4.285 -35.470 -51.079 1.00 36.00 98 HIS A CA 1
ATOM 791 C C . HIS A 1 98 ? -3.144 -35.652 -52.095 1.00 36.00 98 HIS A C 1
ATOM 793 O O . HIS A 1 98 ? -2.317 -34.771 -52.313 1.00 36.00 98 HIS A O 1
ATOM 799 N N . SER A 1 99 ? -3.083 -36.868 -52.624 1.00 35.69 99 SER A N 1
ATOM 800 C CA . SER A 1 99 ? -1.966 -37.514 -53.312 1.00 35.69 99 SER A CA 1
ATOM 801 C C . SER A 1 99 ? -1.927 -37.269 -54.830 1.00 35.69 99 SER A C 1
ATOM 803 O O . SER A 1 99 ? -2.957 -36.994 -55.437 1.00 35.69 99 SER A O 1
ATOM 805 N N . ALA A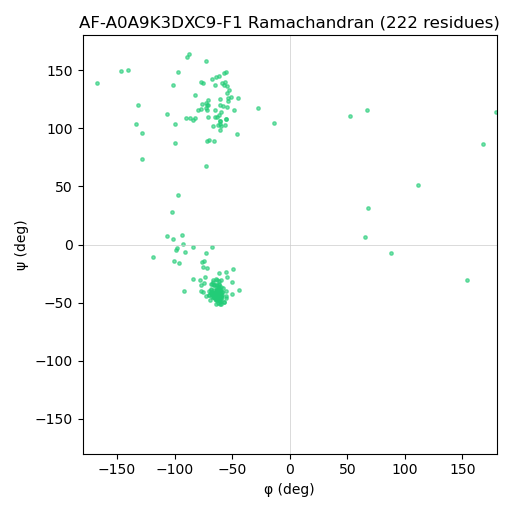 1 100 ? -0.733 -37.520 -55.388 1.00 34.88 100 ALA A N 1
ATOM 806 C CA . ALA A 1 100 ? -0.365 -37.893 -56.762 1.00 34.88 100 ALA A CA 1
ATOM 807 C C . ALA A 1 100 ? -0.558 -36.873 -57.903 1.00 34.88 100 ALA A C 1
ATOM 809 O O . ALA A 1 100 ? -1.671 -36.558 -58.310 1.00 34.88 100 ALA A O 1
ATOM 810 N N . GLY A 1 101 ? 0.561 -36.466 -58.514 1.00 34.06 101 GLY A N 1
ATOM 811 C CA . GLY A 1 101 ? 0.572 -35.726 -59.778 1.00 34.06 101 GLY A CA 1
ATOM 812 C C . GLY A 1 101 ? 1.941 -35.139 -60.107 1.00 34.06 101 GLY A C 1
ATOM 813 O O . GLY A 1 101 ? 2.237 -34.009 -59.746 1.00 34.06 101 GLY A O 1
ATOM 814 N N . ASP A 1 102 ? 2.767 -35.950 -60.753 1.00 41.94 102 ASP A N 1
ATOM 815 C CA . ASP A 1 102 ? 4.021 -35.615 -61.430 1.00 41.94 102 ASP A CA 1
ATOM 816 C C . ASP A 1 102 ? 3.930 -34.346 -62.307 1.00 41.94 102 ASP A C 1
ATOM 818 O O . ASP A 1 102 ? 3.056 -34.270 -63.166 1.00 41.94 102 ASP A O 1
ATOM 822 N N . SER A 1 103 ? 4.826 -33.371 -62.094 1.00 44.03 103 SER A N 1
ATOM 823 C CA . SER A 1 103 ? 5.573 -32.684 -63.165 1.00 44.03 103 SER A CA 1
ATOM 824 C C . SER A 1 103 ? 6.501 -31.601 -62.594 1.00 44.03 103 SER A C 1
ATOM 826 O O . SER A 1 103 ? 6.063 -30.580 -62.059 1.00 44.03 103 SER A O 1
ATOM 828 N N . ASP A 1 104 ? 7.798 -31.848 -62.748 1.00 47.25 104 ASP A N 1
ATOM 829 C CA . ASP A 1 104 ? 8.925 -30.926 -62.602 1.00 47.25 104 ASP A CA 1
ATOM 830 C C . ASP A 1 104 ? 8.745 -29.680 -63.496 1.00 47.25 104 ASP A C 1
ATOM 832 O O . ASP A 1 104 ? 8.705 -29.797 -64.719 1.00 47.25 104 ASP A O 1
ATOM 836 N N . VAL A 1 105 ? 8.666 -28.480 -62.912 1.00 40.91 105 VAL A N 1
ATOM 837 C CA . VAL A 1 105 ? 8.908 -27.226 -63.649 1.00 40.91 105 VAL A CA 1
ATOM 838 C C . VAL A 1 105 ? 9.929 -26.395 -62.881 1.00 40.91 105 VAL A C 1
ATOM 840 O O . VAL A 1 105 ? 9.633 -25.392 -62.230 1.00 40.91 105 VAL A O 1
ATOM 843 N N . ARG A 1 106 ? 11.182 -26.845 -62.946 1.00 46.81 106 ARG A N 1
ATOM 844 C CA . ARG A 1 106 ? 12.355 -26.008 -62.696 1.00 46.81 106 ARG A CA 1
ATOM 845 C C . ARG A 1 106 ? 12.420 -24.888 -63.737 1.00 46.81 106 ARG A C 1
ATOM 847 O O . ARG A 1 106 ? 12.834 -25.115 -64.873 1.00 46.81 106 ARG A O 1
ATOM 854 N N . TYR A 1 107 ? 12.036 -23.678 -63.333 1.00 48.19 107 TYR A N 1
ATOM 855 C CA . TYR A 1 107 ? 12.257 -22.451 -64.100 1.00 48.19 107 TYR A CA 1
ATOM 856 C C . TYR A 1 107 ? 13.753 -22.306 -64.427 1.00 48.19 107 TYR A C 1
ATOM 858 O O . TYR A 1 107 ? 14.570 -22.040 -63.546 1.00 48.19 107 TYR A O 1
ATOM 866 N N . HIS A 1 108 ? 14.110 -22.510 -65.694 1.00 53.69 108 HIS A N 1
ATOM 867 C CA . HIS A 1 108 ? 15.440 -22.227 -66.224 1.00 53.69 108 HIS A CA 1
ATOM 868 C C . HIS A 1 108 ? 15.504 -20.744 -66.594 1.00 53.69 108 HIS A C 1
ATOM 870 O O . HIS A 1 108 ? 14.895 -20.323 -67.572 1.00 53.69 108 HIS A O 1
ATOM 876 N N . ILE A 1 109 ? 16.224 -19.951 -65.802 1.00 54.91 109 ILE A N 1
ATOM 877 C CA . ILE A 1 109 ? 16.511 -18.549 -66.123 1.00 54.91 109 ILE A CA 1
ATOM 878 C C . ILE A 1 109 ? 17.777 -18.528 -66.984 1.00 54.91 109 ILE A C 1
ATOM 880 O O . ILE A 1 109 ? 18.870 -18.824 -66.498 1.00 54.91 109 ILE A O 1
ATOM 884 N N . ASN A 1 110 ? 17.620 -18.218 -68.270 1.00 65.38 110 ASN A N 1
ATOM 885 C CA . ASN A 1 110 ? 18.718 -18.002 -69.205 1.00 65.38 110 ASN A CA 1
ATOM 886 C C . ASN A 1 110 ? 19.292 -16.588 -69.003 1.00 65.38 110 ASN A C 1
ATOM 888 O O . ASN A 1 110 ? 18.603 -15.602 -69.229 1.00 65.38 110 ASN A O 1
ATOM 892 N N . ILE A 1 111 ? 20.551 -16.484 -68.573 1.00 63.66 111 ILE A N 1
ATOM 893 C CA . ILE A 1 111 ? 21.233 -15.207 -68.266 1.00 63.66 111 ILE A CA 1
ATOM 894 C C . ILE A 1 111 ? 21.607 -14.395 -69.523 1.00 63.66 111 ILE A C 1
ATOM 896 O O . ILE A 1 111 ? 22.045 -13.256 -69.398 1.00 63.66 111 ILE A O 1
ATOM 900 N N . ASN A 1 112 ? 21.428 -14.949 -70.726 1.00 63.28 112 ASN A N 1
ATOM 901 C CA . ASN A 1 112 ? 21.743 -14.255 -71.977 1.00 63.28 112 ASN A CA 1
ATOM 902 C C . ASN A 1 112 ? 20.517 -13.667 -72.701 1.00 63.28 112 ASN A C 1
ATOM 904 O O . ASN A 1 112 ? 20.675 -13.156 -73.806 1.00 63.28 112 ASN A O 1
ATOM 908 N N . ASP A 1 113 ? 19.319 -13.748 -72.116 1.00 62.44 113 ASP A N 1
ATOM 909 C CA . ASP A 1 113 ? 18.150 -13.033 -72.636 1.00 62.44 113 ASP A CA 1
ATOM 910 C C . ASP A 1 113 ? 18.080 -11.646 -71.990 1.00 62.44 113 ASP A C 1
ATOM 912 O O . ASP A 1 113 ? 17.811 -11.501 -70.797 1.00 62.44 113 ASP A O 1
ATOM 916 N N . GLU A 1 114 ? 18.367 -10.622 -72.788 1.00 56.88 114 GLU A N 1
ATOM 917 C CA . GLU A 1 114 ? 18.168 -9.219 -72.435 1.00 56.88 114 GLU A CA 1
ATOM 918 C C . GLU A 1 114 ? 16.667 -8.894 -72.573 1.00 56.88 114 GLU A C 1
ATOM 920 O O . GLU A 1 114 ? 16.122 -9.026 -73.672 1.00 56.88 114 GLU A O 1
ATOM 925 N N . PRO A 1 115 ? 15.949 -8.526 -71.493 1.00 55.97 115 PRO A N 1
ATOM 926 C CA . PRO A 1 115 ? 14.555 -8.127 -71.612 1.00 55.97 115 PRO A CA 1
ATOM 927 C C . PRO A 1 115 ? 14.468 -6.712 -72.191 1.00 55.97 115 PRO A C 1
ATOM 929 O O . PRO A 1 115 ? 14.968 -5.755 -71.600 1.00 55.97 115 PRO A O 1
ATOM 932 N N . GLU A 1 116 ? 13.792 -6.590 -73.332 1.00 49.12 116 GLU A N 1
ATOM 933 C CA . GLU A 1 116 ? 13.333 -5.323 -73.900 1.00 49.12 116 GLU A CA 1
ATOM 934 C C . GLU A 1 116 ? 12.389 -4.652 -72.882 1.00 49.12 116 GLU A C 1
ATOM 936 O O . GLU A 1 116 ? 11.259 -5.091 -72.666 1.00 49.12 116 GLU A O 1
ATOM 941 N N . PHE A 1 117 ? 12.902 -3.651 -72.162 1.00 41.94 117 PHE A N 1
ATOM 942 C CA . PHE A 1 117 ? 12.126 -2.838 -71.229 1.00 41.94 117 PHE A CA 1
ATOM 943 C C . PHE A 1 117 ? 11.408 -1.748 -72.030 1.00 41.94 117 PHE A C 1
ATOM 945 O O . PHE A 1 117 ? 12.039 -0.827 -72.543 1.00 41.94 117 PHE A O 1
ATOM 952 N N . ASP A 1 118 ? 10.089 -1.878 -72.149 1.00 47.91 118 ASP A N 1
ATOM 953 C CA . ASP A 1 118 ? 9.206 -0.814 -72.621 1.00 47.91 118 ASP A CA 1
ATOM 954 C C . ASP A 1 118 ? 9.132 0.272 -71.531 1.00 47.91 118 ASP A C 1
ATOM 956 O O . ASP A 1 118 ? 8.613 0.043 -70.433 1.00 47.91 118 ASP A O 1
ATOM 960 N N . ASP A 1 119 ? 9.737 1.430 -71.804 1.00 47.75 119 ASP A N 1
ATOM 961 C CA . ASP A 1 119 ? 9.791 2.601 -70.923 1.00 47.75 119 ASP A CA 1
ATOM 962 C C . ASP A 1 119 ? 8.421 3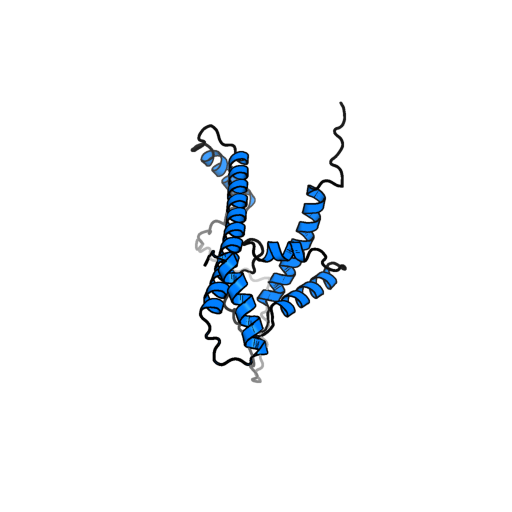.312 -70.868 1.00 47.75 119 ASP A C 1
ATOM 964 O O . ASP A 1 119 ? 8.270 4.454 -71.303 1.00 47.75 119 ASP A O 1
ATOM 968 N N . GLU A 1 120 ? 7.403 2.675 -70.281 1.00 46.56 120 GLU A N 1
ATOM 969 C CA . GLU A 1 120 ? 6.204 3.381 -69.815 1.00 46.56 120 GLU A CA 1
ATOM 970 C C . GLU A 1 120 ? 6.307 3.607 -68.298 1.00 46.56 120 GLU A C 1
ATOM 972 O O . GLU A 1 120 ? 5.883 2.810 -67.459 1.00 46.56 120 GLU A O 1
ATOM 977 N N . VAL A 1 121 ? 6.951 4.722 -67.935 1.00 48.62 121 VAL A N 1
ATOM 978 C CA . VAL A 1 121 ? 7.116 5.192 -66.553 1.00 48.62 121 VAL A CA 1
ATOM 979 C C . VAL A 1 121 ? 5.746 5.560 -65.975 1.00 48.62 121 VAL A C 1
ATOM 981 O O . VAL A 1 121 ? 5.310 6.708 -66.027 1.00 48.62 121 VAL A O 1
ATOM 984 N N . THR A 1 122 ? 5.054 4.597 -65.365 1.00 46.16 122 THR A N 1
ATOM 985 C CA . THR A 1 122 ? 4.000 4.912 -64.395 1.00 46.16 122 THR A CA 1
ATOM 986 C C . THR A 1 122 ? 4.649 5.562 -63.174 1.00 46.16 122 THR A C 1
ATOM 988 O O . THR A 1 122 ? 5.252 4.880 -62.344 1.00 46.16 122 THR A O 1
ATOM 991 N N . GLU A 1 123 ? 4.547 6.889 -63.069 1.00 51.56 123 GLU A N 1
ATOM 992 C CA . GLU A 1 123 ? 4.946 7.657 -61.888 1.00 51.56 123 GLU A CA 1
ATOM 993 C C . GLU A 1 123 ? 4.207 7.133 -60.648 1.00 51.56 123 GLU A C 1
ATOM 995 O O . GLU A 1 123 ? 3.032 7.417 -60.416 1.00 51.56 123 GLU A O 1
ATOM 1000 N N . ILE A 1 124 ? 4.904 6.354 -59.820 1.00 56.19 124 ILE A N 1
ATOM 1001 C CA . ILE A 1 124 ? 4.447 6.020 -58.473 1.00 56.19 124 ILE A CA 1
ATOM 1002 C C . ILE A 1 124 ? 4.605 7.297 -57.634 1.00 56.19 124 ILE A C 1
ATOM 1004 O O . ILE A 1 124 ? 5.735 7.769 -57.486 1.00 56.19 124 ILE A O 1
ATOM 1008 N N . PRO A 1 125 ? 3.535 7.869 -57.044 1.00 50.25 125 PRO A N 1
ATOM 1009 C CA . PRO A 1 125 ? 3.681 9.013 -56.155 1.00 50.25 125 PRO A CA 1
ATOM 1010 C C . PRO A 1 125 ? 4.533 8.599 -54.953 1.00 50.25 125 PRO A C 1
ATOM 1012 O O . PRO A 1 125 ? 4.111 7.780 -54.132 1.00 50.25 125 PRO A O 1
ATOM 1015 N N . GLU A 1 126 ? 5.747 9.141 -54.843 1.00 58.16 126 GLU A N 1
ATOM 1016 C CA . GLU A 1 126 ? 6.611 8.881 -53.696 1.00 58.16 126 GLU A CA 1
ATOM 1017 C C . GLU A 1 126 ? 5.916 9.353 -52.410 1.00 58.16 126 GLU A C 1
ATOM 1019 O O . GLU A 1 126 ? 5.832 10.547 -52.102 1.00 58.16 126 GLU A O 1
ATOM 1024 N N . LEU A 1 127 ? 5.427 8.403 -51.611 1.00 59.94 127 LEU A N 1
ATOM 1025 C CA . LEU A 1 127 ? 4.981 8.681 -50.253 1.00 59.94 127 LEU A CA 1
ATOM 1026 C C . LEU A 1 127 ? 6.192 9.156 -49.444 1.00 59.94 127 LEU A C 1
ATOM 1028 O O . LEU A 1 127 ? 7.102 8.384 -49.131 1.00 59.94 127 LEU A O 1
ATOM 1032 N N . LYS A 1 128 ? 6.194 10.450 -49.103 1.00 59.56 128 LYS A N 1
ATOM 1033 C CA . LYS A 1 128 ? 7.214 11.079 -48.257 1.00 59.56 128 LYS A CA 1
ATOM 1034 C C . LYS A 1 128 ? 7.430 10.235 -47.002 1.00 59.56 128 LYS A C 1
ATOM 1036 O O . LYS A 1 128 ? 6.535 10.100 -46.165 1.00 59.56 128 LYS A O 1
ATOM 1041 N N . ARG A 1 129 ? 8.638 9.682 -46.861 1.00 64.81 129 ARG A N 1
ATOM 1042 C CA . ARG A 1 129 ? 9.031 8.924 -45.669 1.00 64.81 129 ARG A CA 1
ATOM 1043 C C . ARG A 1 129 ? 8.858 9.814 -44.429 1.00 64.81 129 ARG A C 1
ATOM 1045 O O . ARG A 1 129 ? 9.234 10.988 -44.478 1.00 64.81 129 ARG A O 1
ATOM 1052 N N . PRO A 1 130 ? 8.313 9.287 -43.320 1.00 60.12 130 PRO A N 1
ATOM 1053 C CA . PRO A 1 130 ? 8.116 10.070 -42.109 1.00 60.12 130 PRO A CA 1
ATOM 1054 C C . PRO A 1 130 ? 9.449 10.633 -41.606 1.00 60.12 130 PRO A C 1
ATOM 1056 O O . PRO A 1 130 ? 10.480 9.955 -41.636 1.00 60.12 130 PRO A O 1
ATOM 1059 N N . ASN A 1 131 ? 9.428 11.889 -41.148 1.00 72.19 131 ASN A N 1
ATOM 1060 C CA . ASN A 1 131 ? 10.623 12.569 -40.660 1.00 72.19 131 ASN A CA 1
ATOM 1061 C C . ASN A 1 131 ? 11.307 11.746 -39.557 1.00 72.19 131 ASN A C 1
ATOM 1063 O O . ASN A 1 131 ? 10.682 11.332 -38.580 1.00 72.19 131 ASN A O 1
ATOM 1067 N N . GLY A 1 132 ? 12.619 11.548 -39.707 1.00 63.44 132 GLY A N 1
ATOM 1068 C CA . GLY A 1 132 ? 13.426 10.801 -38.749 1.00 63.44 132 GLY A CA 1
ATOM 1069 C C . GLY A 1 132 ? 13.357 11.386 -37.335 1.00 63.44 132 GLY A C 1
ATOM 1070 O O . GLY A 1 132 ? 13.271 12.604 -37.143 1.00 63.44 132 GLY A O 1
ATOM 1071 N N . ARG A 1 133 ? 13.448 10.494 -36.342 1.00 69.25 133 ARG A N 1
ATOM 1072 C CA . ARG A 1 133 ? 13.376 10.772 -34.896 1.00 69.25 133 ARG A CA 1
ATOM 1073 C C . ARG A 1 133 ? 14.192 11.993 -34.455 1.00 69.25 133 ARG A C 1
ATOM 1075 O O . ARG A 1 133 ? 13.717 12.766 -33.627 1.00 69.25 133 ARG A O 1
ATOM 1082 N N . ASP A 1 134 ? 15.379 12.195 -35.021 1.00 64.12 134 ASP A N 1
ATOM 1083 C CA . ASP A 1 134 ? 16.270 13.292 -34.627 1.00 64.12 134 ASP A CA 1
ATOM 1084 C C . ASP A 1 134 ? 15.838 14.657 -35.180 1.00 64.12 134 ASP A C 1
ATOM 1086 O O . ASP A 1 134 ? 15.939 15.664 -34.475 1.00 64.12 134 ASP A O 1
ATOM 1090 N N . LYS A 1 135 ? 15.265 14.703 -36.391 1.00 72.12 135 LYS A N 1
ATOM 1091 C CA . LYS A 1 135 ? 14.658 15.927 -36.944 1.00 72.12 135 LYS A CA 1
ATOM 1092 C C . LYS A 1 135 ? 13.368 16.277 -36.204 1.00 72.12 135 LYS A C 1
ATOM 1094 O O . LYS A 1 135 ? 13.206 17.421 -35.791 1.00 72.12 135 LYS A O 1
ATOM 1099 N N . ALA A 1 136 ? 12.521 15.282 -35.933 1.00 67.12 136 ALA A N 1
ATOM 1100 C CA . ALA A 1 136 ? 11.304 15.463 -35.142 1.00 67.12 136 ALA A CA 1
ATOM 1101 C C . ALA A 1 136 ? 11.608 15.952 -33.712 1.00 67.12 136 ALA A C 1
ATOM 1103 O O . ALA A 1 136 ? 10.942 16.852 -33.205 1.00 67.12 136 ALA A O 1
ATOM 1104 N N . LYS A 1 137 ? 12.666 15.430 -33.071 1.00 72.50 137 LYS A N 1
ATOM 1105 C CA . LYS A 1 137 ? 13.126 15.903 -31.755 1.00 72.50 137 LYS A CA 1
ATOM 1106 C C . LYS A 1 137 ? 13.623 17.351 -31.803 1.00 72.50 137 LYS A C 1
ATOM 1108 O O . LYS A 1 137 ? 13.341 18.116 -30.882 1.00 72.50 137 LYS A O 1
ATOM 1113 N N . LYS A 1 138 ? 14.343 17.741 -32.860 1.00 72.31 138 LYS A N 1
ATOM 1114 C CA . LYS A 1 138 ? 14.861 19.108 -33.030 1.00 72.31 138 LYS A CA 1
ATOM 1115 C C . LYS A 1 138 ? 13.740 20.118 -33.307 1.00 72.31 138 LYS A C 1
ATOM 1117 O O . LYS A 1 138 ? 13.749 21.197 -32.725 1.00 72.31 138 LYS A O 1
ATOM 1122 N N . GLU A 1 139 ? 12.745 19.751 -34.113 1.00 69.31 139 GLU A N 1
ATOM 1123 C CA . GLU A 1 139 ? 11.552 20.574 -34.363 1.00 69.31 139 GLU A CA 1
ATOM 1124 C C . GLU A 1 139 ? 10.649 20.684 -33.126 1.00 69.31 139 GLU A C 1
ATOM 1126 O O . GLU A 1 139 ? 10.165 21.771 -32.816 1.00 69.31 139 GLU A O 1
ATOM 1131 N N . ALA A 1 140 ? 10.477 19.602 -32.358 1.00 63.75 140 ALA A N 1
ATOM 1132 C CA . ALA A 1 140 ? 9.760 19.649 -31.083 1.00 63.75 140 ALA A CA 1
ATOM 1133 C C . ALA A 1 140 ? 10.467 20.555 -30.059 1.00 63.75 140 ALA A C 1
ATOM 1135 O O . ALA A 1 140 ? 9.807 21.291 -29.327 1.00 63.75 140 ALA A O 1
ATOM 1136 N N . ALA A 1 141 ? 11.804 20.550 -30.030 1.00 63.53 141 ALA A N 1
ATOM 1137 C CA . ALA A 1 141 ? 12.586 21.453 -29.188 1.00 63.53 141 ALA A CA 1
ATOM 1138 C C . ALA A 1 141 ? 12.488 22.922 -29.643 1.00 63.53 141 ALA A C 1
ATOM 1140 O O . ALA A 1 141 ? 12.476 23.817 -28.800 1.00 63.53 141 ALA A O 1
ATOM 1141 N N . ALA A 1 142 ? 12.377 23.176 -30.952 1.00 57.84 142 ALA A N 1
ATOM 1142 C CA . ALA A 1 142 ? 12.177 24.518 -31.499 1.00 57.84 142 ALA A CA 1
ATOM 1143 C C . ALA A 1 142 ? 10.775 25.069 -31.181 1.00 57.84 142 ALA A C 1
ATOM 1145 O O . ALA A 1 142 ? 10.661 26.190 -30.694 1.00 57.84 142 ALA A O 1
ATOM 1146 N N . LYS A 1 143 ? 9.721 24.253 -31.328 1.00 58.69 143 LYS A N 1
ATOM 1147 C CA . LYS A 1 143 ? 8.343 24.638 -30.962 1.00 58.69 143 LYS A CA 1
ATOM 1148 C C . LYS A 1 143 ? 8.170 24.890 -29.459 1.00 58.69 143 LYS A C 1
ATOM 1150 O O . LYS A 1 143 ? 7.366 25.728 -29.062 1.00 58.69 143 LYS A O 1
ATOM 1155 N N . ASN A 1 144 ? 8.957 24.220 -28.614 1.00 53.19 144 ASN A N 1
ATOM 1156 C CA . ASN A 1 144 ? 8.949 24.458 -27.165 1.00 53.19 144 ASN A CA 1
ATOM 1157 C C . ASN A 1 144 ? 9.594 25.799 -26.764 1.00 53.19 144 ASN A C 1
ATOM 1159 O O . ASN A 1 144 ? 9.314 26.302 -25.680 1.00 53.19 144 ASN A O 1
ATOM 1163 N N . LYS A 1 145 ? 10.437 26.403 -27.618 1.00 50.16 145 LYS A N 1
ATOM 1164 C CA . LYS A 1 145 ? 10.995 27.742 -27.361 1.00 50.16 145 LYS A CA 1
ATOM 1165 C C . LYS A 1 145 ? 10.004 28.871 -27.648 1.00 50.16 145 LYS A C 1
ATOM 1167 O O . LYS A 1 145 ? 10.072 29.883 -26.965 1.00 50.16 145 LYS A O 1
ATOM 1172 N N . GLU A 1 146 ? 9.080 28.705 -28.594 1.00 45.53 146 GLU A N 1
ATOM 1173 C CA . GLU A 1 146 ? 8.050 29.720 -28.884 1.00 45.53 146 GLU A CA 1
ATOM 1174 C C . GLU A 1 146 ? 6.826 29.626 -27.964 1.00 45.53 146 GLU A C 1
ATOM 1176 O O . GLU A 1 146 ? 6.208 30.643 -27.655 1.00 45.53 146 GLU A O 1
ATOM 1181 N N . ALA A 1 147 ? 6.491 28.430 -27.467 1.00 46.03 147 ALA A N 1
ATOM 1182 C CA . ALA A 1 147 ? 5.382 28.256 -26.526 1.00 46.03 147 ALA A CA 1
ATOM 1183 C C . ALA A 1 147 ? 5.717 28.704 -25.089 1.00 46.03 147 ALA A C 1
ATOM 1185 O O . ALA A 1 147 ? 4.809 28.875 -24.279 1.00 46.03 147 ALA A O 1
ATOM 1186 N N . SER A 1 148 ? 6.999 28.908 -24.760 1.00 45.88 148 SER A N 1
ATOM 1187 C CA . SER A 1 148 ? 7.426 29.290 -23.406 1.00 45.88 148 SER A CA 1
ATOM 1188 C C . SER A 1 148 ? 7.335 30.794 -23.122 1.00 45.88 148 SER A C 1
ATOM 1190 O O . SER A 1 148 ? 7.632 31.201 -22.005 1.00 45.88 148 SER A O 1
ATOM 1192 N N . THR A 1 149 ? 6.931 31.623 -24.091 1.00 48.69 149 THR A N 1
ATOM 1193 C CA . THR A 1 149 ? 6.941 33.093 -23.945 1.00 48.69 149 THR A CA 1
ATOM 1194 C C . THR A 1 149 ? 5.560 33.717 -23.763 1.00 48.69 149 THR A C 1
ATOM 1196 O O . THR A 1 149 ? 5.430 34.938 -23.790 1.00 48.69 149 THR A O 1
ATOM 1199 N N . LYS A 1 150 ? 4.499 32.923 -23.592 1.00 51.47 150 LYS A N 1
ATOM 1200 C CA . LYS A 1 150 ? 3.158 33.461 -23.338 1.00 51.47 150 LYS A CA 1
ATOM 1201 C C . LYS A 1 150 ? 2.527 32.697 -22.186 1.00 51.47 150 LYS A C 1
ATOM 1203 O O . LYS A 1 150 ? 2.082 31.570 -22.370 1.00 51.47 150 LYS A O 1
ATOM 1208 N N . ASN A 1 151 ? 2.518 33.358 -21.028 1.00 50.59 151 ASN A N 1
ATOM 1209 C CA . ASN A 1 151 ? 1.873 33.014 -19.753 1.00 50.59 151 ASN A CA 1
ATOM 1210 C C . ASN A 1 151 ? 2.856 32.662 -18.627 1.00 50.59 151 ASN A C 1
ATOM 1212 O O . ASN A 1 151 ? 2.695 31.656 -17.942 1.00 50.59 151 ASN A O 1
ATOM 1216 N N . GLU A 1 152 ? 3.846 33.523 -18.394 1.00 46.44 152 GLU A N 1
ATOM 1217 C CA . GLU A 1 152 ? 4.439 33.652 -17.063 1.00 46.44 152 GLU A CA 1
ATOM 1218 C C . GLU A 1 152 ? 3.808 34.878 -16.396 1.00 46.44 152 GLU A C 1
ATOM 1220 O O . GLU A 1 152 ? 4.103 36.022 -16.737 1.00 46.44 152 GLU A O 1
ATOM 1225 N N . THR A 1 153 ? 2.879 34.636 -15.470 1.00 57.69 153 THR A N 1
ATOM 1226 C CA . THR A 1 153 ? 2.601 35.592 -14.397 1.00 57.69 153 THR A CA 1
ATOM 1227 C C . THR A 1 153 ? 3.896 35.758 -13.598 1.00 57.69 153 THR A C 1
ATOM 1229 O O . THR A 1 153 ? 4.449 34.743 -13.161 1.00 57.69 153 THR A O 1
ATOM 1232 N N . PRO A 1 154 ? 4.413 36.982 -13.407 1.00 51.59 154 PRO A N 1
ATOM 1233 C CA . PRO A 1 154 ? 5.660 37.185 -12.679 1.00 51.59 154 PRO A CA 1
ATOM 1234 C C . PRO A 1 154 ? 5.475 36.762 -11.217 1.00 51.59 154 PRO A C 1
ATOM 1236 O O . PRO A 1 154 ? 4.757 37.430 -10.479 1.00 51.59 154 PRO A O 1
ATOM 1239 N N . GLY A 1 155 ? 6.091 35.654 -10.792 1.00 60.41 155 GLY A N 1
ATOM 1240 C CA . GLY A 1 155 ? 6.196 35.342 -9.362 1.00 60.41 155 GLY A CA 1
ATOM 1241 C C . GLY A 1 155 ? 6.329 33.875 -8.963 1.00 60.41 155 GLY A C 1
ATOM 1242 O O . GLY A 1 155 ? 6.982 33.609 -7.963 1.00 60.41 155 GLY A O 1
ATOM 1243 N N . GLU A 1 156 ? 5.773 32.918 -9.711 1.00 58.91 156 GLU A N 1
ATOM 1244 C CA . GLU A 1 156 ? 5.796 31.507 -9.288 1.00 58.91 156 GLU A CA 1
ATOM 1245 C C . GLU A 1 156 ? 6.789 30.684 -10.105 1.00 58.91 156 GLU A C 1
ATOM 1247 O O . GLU A 1 156 ? 6.601 30.418 -11.296 1.00 58.91 156 GLU A O 1
ATOM 1252 N N . THR A 1 157 ? 7.858 30.235 -9.451 1.00 80.75 157 THR A N 1
ATOM 1253 C CA . THR A 1 157 ? 8.789 29.295 -10.066 1.00 80.75 157 THR A CA 1
ATOM 1254 C C . THR A 1 157 ? 8.147 27.908 -10.155 1.00 80.75 157 THR A C 1
ATOM 1256 O O . THR A 1 157 ? 7.254 27.532 -9.393 1.00 80.75 157 THR A O 1
ATOM 1259 N N . LYS A 1 158 ? 8.639 27.065 -11.072 1.00 81.00 158 LYS A N 1
ATOM 1260 C CA . LYS A 1 158 ? 8.198 25.658 -11.190 1.00 81.00 158 LYS A CA 1
ATOM 1261 C C . LYS A 1 158 ? 8.341 24.875 -9.873 1.00 81.00 158 LYS A C 1
ATOM 1263 O O . LYS A 1 158 ? 7.660 23.866 -9.692 1.00 81.00 158 LYS A O 1
ATOM 1268 N N . VAL A 1 159 ? 9.228 25.327 -8.987 1.00 84.06 159 VAL A N 1
ATOM 1269 C CA . VAL A 1 159 ? 9.490 24.741 -7.669 1.00 84.06 159 VAL A CA 1
ATOM 1270 C C . VAL A 1 159 ? 8.369 25.091 -6.688 1.00 84.06 159 VAL A C 1
ATOM 1272 O O . VAL A 1 159 ? 7.882 24.201 -5.996 1.00 84.06 159 VAL A O 1
ATOM 1275 N N . ASP A 1 160 ? 7.879 26.333 -6.714 1.00 86.50 160 ASP A N 1
ATOM 1276 C CA . ASP A 1 160 ? 6.781 26.804 -5.856 1.00 86.50 160 ASP A CA 1
ATOM 1277 C C . ASP A 1 160 ? 5.486 26.043 -6.149 1.00 86.50 160 ASP A C 1
ATOM 1279 O O . ASP A 1 160 ? 4.820 25.533 -5.247 1.00 86.50 160 ASP A O 1
ATOM 1283 N N . LYS A 1 161 ? 5.200 25.823 -7.436 1.00 84.31 161 LYS A N 1
ATOM 1284 C CA . LYS A 1 161 ? 4.063 25.007 -7.879 1.00 84.31 161 LYS A CA 1
ATOM 1285 C C . LYS A 1 161 ? 4.165 23.543 -7.439 1.00 84.31 161 LYS A C 1
ATOM 1287 O O . LYS A 1 161 ? 3.147 22.880 -7.245 1.00 84.31 161 LYS A O 1
ATOM 1292 N N . LEU A 1 162 ? 5.380 23.007 -7.312 1.00 88.94 162 LEU A N 1
ATOM 1293 C CA . LEU A 1 162 ? 5.600 21.646 -6.822 1.00 88.94 162 LEU A CA 1
ATOM 1294 C C . LEU A 1 162 ? 5.441 21.568 -5.298 1.00 88.94 162 LEU A C 1
ATOM 1296 O O . LEU A 1 162 ? 4.839 20.618 -4.800 1.00 88.94 162 LEU A O 1
ATOM 1300 N N . MET A 1 163 ? 5.926 22.576 -4.573 1.00 90.31 163 MET A N 1
ATOM 1301 C CA . MET A 1 163 ? 5.785 22.689 -3.120 1.00 90.31 163 MET A CA 1
ATOM 1302 C C . MET A 1 163 ? 4.314 22.849 -2.709 1.00 90.31 163 MET A C 1
ATOM 1304 O O . MET A 1 163 ? 3.852 22.162 -1.802 1.00 90.31 163 MET A O 1
ATOM 1308 N N . SER A 1 164 ? 3.554 23.671 -3.437 1.00 91.06 164 SER A N 1
ATOM 1309 C CA . SER A 1 164 ? 2.110 23.847 -3.245 1.00 91.06 164 SER A CA 1
ATOM 1310 C C . SER A 1 164 ? 1.352 22.517 -3.369 1.00 91.06 164 SER A C 1
ATOM 1312 O O . SER A 1 164 ? 0.654 22.123 -2.436 1.00 91.06 164 SER A O 1
ATOM 1314 N N . LYS A 1 165 ? 1.594 21.741 -4.433 1.00 91.38 165 LYS A N 1
ATOM 1315 C CA . LYS A 1 165 ? 0.982 20.408 -4.604 1.00 91.38 165 LYS A CA 1
ATOM 1316 C C . LYS A 1 165 ? 1.355 19.418 -3.500 1.00 91.38 165 LYS A C 1
ATOM 1318 O O . LYS A 1 165 ? 0.564 18.540 -3.163 1.00 91.38 165 LYS A O 1
ATOM 1323 N N . PHE A 1 166 ? 2.575 19.511 -2.969 1.00 93.19 166 PHE A N 1
ATOM 1324 C CA . PHE A 1 166 ? 3.013 18.658 -1.866 1.00 93.19 166 PHE A CA 1
ATOM 1325 C C . PHE A 1 166 ? 2.268 18.992 -0.568 1.00 93.19 166 PHE A C 1
ATOM 1327 O O . PHE A 1 166 ? 1.838 18.082 0.141 1.00 93.19 166 PHE A O 1
ATOM 1334 N N . ASN A 1 167 ? 2.058 20.279 -0.293 1.00 92.19 167 ASN A N 1
ATOM 1335 C CA . ASN A 1 167 ? 1.278 20.726 0.858 1.00 92.19 167 ASN A CA 1
ATOM 1336 C C . ASN A 1 167 ? -0.191 20.302 0.736 1.00 92.19 167 ASN A C 1
ATOM 1338 O O . ASN A 1 167 ? -0.705 19.676 1.659 1.00 92.19 167 ASN A O 1
ATOM 1342 N N . GLU A 1 168 ? -0.816 20.507 -0.428 1.00 94.44 168 GLU A N 1
ATOM 1343 C CA . GLU A 1 168 ? -2.183 20.037 -0.709 1.00 94.44 168 GLU A CA 1
ATOM 1344 C C . GLU A 1 168 ? -2.324 18.524 -0.487 1.00 94.44 168 GLU A C 1
ATOM 1346 O O . GLU A 1 168 ? -3.274 18.053 0.137 1.00 94.44 168 GLU A O 1
ATOM 1351 N N . PHE A 1 169 ? -1.355 17.734 -0.960 1.00 93.00 169 PHE A N 1
ATOM 1352 C CA . PHE A 1 169 ? -1.361 16.292 -0.740 1.00 93.00 169 PHE A CA 1
ATOM 1353 C C . PHE A 1 169 ? -1.295 15.941 0.751 1.00 93.00 169 PHE A C 1
ATOM 1355 O O . PHE A 1 169 ? -2.065 15.095 1.210 1.00 93.00 169 PHE A O 1
ATOM 1362 N N . ASN A 1 170 ? -0.411 16.585 1.516 1.00 92.88 170 ASN A N 1
ATOM 1363 C CA . ASN A 1 170 ? -0.297 16.345 2.956 1.00 92.88 170 ASN A CA 1
ATOM 1364 C C . ASN A 1 170 ? -1.586 16.720 3.697 1.00 92.88 170 ASN A C 1
ATOM 1366 O O . ASN A 1 170 ? -2.026 15.972 4.572 1.00 92.88 170 ASN A O 1
ATOM 1370 N N . GLU A 1 171 ? -2.227 17.823 3.314 1.00 93.38 171 GLU A N 1
ATOM 1371 C CA . GLU A 1 171 ? -3.517 18.244 3.865 1.00 93.38 171 GLU A CA 1
ATOM 1372 C C . GLU A 1 171 ? -4.622 17.227 3.575 1.00 93.38 171 GLU A C 1
ATOM 1374 O O . GLU A 1 171 ? -5.353 16.835 4.487 1.00 93.38 171 GLU A O 1
ATOM 1379 N N . ILE A 1 172 ? -4.704 16.719 2.341 1.00 94.19 172 ILE A N 1
ATOM 1380 C CA . ILE A 1 172 ? -5.674 15.681 1.964 1.00 94.19 172 ILE A CA 1
ATOM 1381 C C . ILE A 1 172 ? -5.459 14.406 2.787 1.00 94.19 172 ILE A C 1
ATOM 1383 O O . ILE A 1 172 ? -6.429 13.786 3.233 1.00 94.19 172 ILE A O 1
ATOM 1387 N N . GLN A 1 173 ? -4.208 13.999 3.016 1.00 89.06 173 GLN A N 1
ATOM 1388 C CA . GLN A 1 173 ? -3.923 12.820 3.837 1.00 89.06 173 GLN A CA 1
ATOM 1389 C C . GLN A 1 173 ? -4.280 13.041 5.308 1.00 89.06 173 GLN A C 1
ATOM 1391 O O . GLN A 1 173 ? -4.887 12.165 5.927 1.00 89.06 173 GLN A O 1
ATOM 1396 N N . ALA A 1 174 ? -3.978 14.220 5.857 1.00 94.44 174 ALA A N 1
ATOM 1397 C CA . ALA A 1 174 ? -4.365 14.576 7.217 1.00 94.44 174 ALA A CA 1
ATOM 1398 C C . ALA A 1 174 ? -5.896 14.604 7.380 1.00 94.44 174 ALA A C 1
ATOM 1400 O O . ALA A 1 174 ? -6.425 14.081 8.361 1.00 94.44 174 ALA A O 1
ATOM 1401 N N . ALA A 1 175 ? -6.621 15.152 6.400 1.00 94.31 175 ALA A N 1
ATOM 1402 C CA . ALA A 1 175 ? -8.081 15.166 6.385 1.00 94.31 175 ALA A CA 1
ATOM 1403 C C . ALA A 1 175 ? -8.669 13.749 6.308 1.00 94.31 175 ALA A C 1
ATOM 1405 O O . ALA A 1 175 ? -9.588 13.426 7.056 1.00 94.31 175 ALA A O 1
ATOM 1406 N N . ARG A 1 176 ? -8.105 12.875 5.465 1.00 91.25 176 ARG A N 1
ATOM 1407 C CA . ARG A 1 176 ? -8.511 11.463 5.372 1.00 91.25 176 ARG A CA 1
ATOM 1408 C C . ARG A 1 176 ? -8.321 10.701 6.678 1.00 91.25 176 ARG A C 1
ATOM 1410 O O . ARG A 1 176 ? -9.168 9.882 7.021 1.00 91.25 176 ARG A O 1
ATOM 1417 N N . LEU A 1 177 ? -7.227 10.952 7.393 1.00 91.88 177 LEU A N 1
ATOM 1418 C CA . LEU A 1 177 ? -6.964 10.297 8.673 1.00 91.88 177 LEU A CA 1
ATOM 1419 C C . LEU A 1 177 ? -7.972 10.745 9.737 1.00 91.88 177 LEU A C 1
ATOM 1421 O O . LEU A 1 177 ? -8.579 9.901 10.389 1.00 91.88 177 LEU A O 1
ATOM 1425 N N . LYS A 1 178 ? -8.232 12.055 9.826 1.00 93.75 178 LYS A N 1
ATOM 1426 C CA . LYS A 1 178 ? -9.264 12.610 10.716 1.00 93.75 178 LYS A CA 1
ATOM 1427 C C . LYS A 1 178 ? -10.666 12.106 10.375 1.00 93.75 178 LYS A C 1
ATOM 1429 O O . LYS A 1 178 ? -11.464 11.880 11.277 1.00 93.75 178 LYS A O 1
ATOM 1434 N N . LEU A 1 179 ? -10.980 11.931 9.089 1.00 94.12 179 LEU A N 1
ATOM 1435 C CA . LEU A 1 179 ? -12.267 11.384 8.662 1.00 94.12 179 LEU A CA 1
ATOM 1436 C C . LEU A 1 179 ? -12.434 9.939 9.141 1.00 94.12 179 LEU A C 1
ATOM 1438 O O . LEU A 1 179 ? -13.444 9.632 9.758 1.00 94.12 179 LEU A O 1
ATOM 1442 N N . LYS A 1 180 ? -11.423 9.085 8.939 1.00 92.50 180 LYS A N 1
ATOM 1443 C CA . LYS A 1 180 ? -11.457 7.698 9.428 1.00 92.50 180 LYS A CA 1
ATOM 1444 C C . LYS A 1 180 ? -11.592 7.608 10.946 1.00 92.50 180 LYS A C 1
ATOM 1446 O O . LYS A 1 180 ? -12.295 6.738 11.444 1.00 92.50 180 LYS A O 1
ATOM 1451 N N . GLU A 1 181 ? -10.915 8.490 11.677 1.00 93.62 181 GLU A N 1
ATOM 1452 C CA . GLU A 1 181 ? -11.030 8.560 13.136 1.00 93.62 181 GLU A CA 1
ATOM 1453 C C . GLU A 1 181 ? -12.456 8.929 13.566 1.00 93.62 181 GLU A C 1
ATOM 1455 O O . GLU A 1 181 ? -13.024 8.264 14.430 1.00 93.62 181 GLU A O 1
ATOM 1460 N N . LYS A 1 182 ? -13.072 9.920 12.907 1.00 94.50 182 LYS A N 1
ATOM 1461 C CA . LYS A 1 182 ? -14.476 10.283 13.146 1.00 94.50 182 LYS A CA 1
ATOM 1462 C C . LYS A 1 182 ? -15.441 9.156 12.793 1.00 94.50 182 LYS A C 1
ATOM 1464 O O . LYS A 1 182 ? -16.303 8.847 13.601 1.00 94.50 182 LYS A O 1
ATOM 1469 N N . GLU A 1 183 ? -15.275 8.509 11.642 1.00 93.00 183 GLU A N 1
ATOM 1470 C CA . GLU A 1 183 ? -16.108 7.368 11.234 1.00 93.00 183 GLU A CA 1
ATOM 1471 C C . GLU A 1 183 ? -16.029 6.217 12.248 1.00 93.00 183 GLU A C 1
ATOM 1473 O O . GLU A 1 183 ? -17.044 5.609 12.586 1.00 93.00 183 GLU A O 1
ATOM 1478 N N . MET A 1 184 ? -14.832 5.930 12.770 1.00 91.69 184 MET A N 1
ATOM 1479 C CA . MET A 1 184 ? -14.637 4.919 13.809 1.00 91.69 184 MET A CA 1
ATOM 1480 C C . MET A 1 184 ? -15.308 5.326 15.127 1.00 91.69 184 MET A C 1
ATOM 1482 O O . MET A 1 184 ? -15.940 4.488 15.770 1.00 91.69 184 MET A O 1
ATOM 1486 N N . GLN A 1 185 ? -15.200 6.598 15.514 1.00 90.94 185 GLN A N 1
ATOM 1487 C CA . GLN A 1 185 ? -15.853 7.117 16.712 1.00 90.94 185 GLN A CA 1
ATOM 1488 C C . GLN A 1 185 ? -17.381 7.049 16.588 1.00 90.94 185 GLN A C 1
ATOM 1490 O O . GLN A 1 185 ? -18.038 6.518 17.476 1.00 90.94 185 GLN A O 1
ATOM 1495 N N . GLU A 1 186 ? -17.943 7.486 15.461 1.00 93.00 186 GLU A N 1
ATOM 1496 C CA . GLU A 1 186 ? -19.381 7.407 15.181 1.00 93.00 186 GLU A CA 1
ATOM 1497 C C . GLU A 1 186 ? -19.886 5.956 15.153 1.00 93.00 186 GLU A C 1
ATOM 1499 O O . GLU A 1 186 ? -21.003 5.675 15.590 1.00 93.00 186 GLU A O 1
ATOM 1504 N N . ALA A 1 187 ? -19.074 5.011 14.669 1.00 93.00 187 ALA A N 1
ATOM 1505 C CA . ALA A 1 187 ? -19.403 3.589 14.717 1.00 93.00 187 ALA A CA 1
ATOM 1506 C C . ALA A 1 187 ? -19.420 3.047 16.157 1.00 93.00 187 ALA A C 1
ATOM 1508 O O . ALA A 1 187 ? -20.339 2.309 16.512 1.00 93.00 187 ALA A O 1
ATOM 1509 N N . ALA A 1 188 ? -18.449 3.433 16.991 1.00 92.31 188 ALA A N 1
ATOM 1510 C CA . ALA A 1 188 ? -18.436 3.078 18.410 1.00 92.31 188 ALA A CA 1
ATOM 1511 C C . ALA A 1 188 ? -19.647 3.673 19.145 1.00 92.31 188 ALA A C 1
ATOM 1513 O O . ALA A 1 188 ? -20.331 2.975 19.890 1.00 92.31 188 ALA A O 1
ATOM 1514 N N . ASP A 1 189 ? -19.966 4.934 18.867 1.00 93.25 189 ASP A N 1
ATOM 1515 C CA . ASP A 1 189 ? -21.120 5.625 19.431 1.00 93.25 189 ASP A CA 1
ATOM 1516 C C . ASP A 1 189 ? -22.439 4.964 18.992 1.00 93.25 189 ASP A C 1
ATOM 1518 O O . ASP A 1 189 ? -23.345 4.767 19.802 1.00 93.25 189 ASP A O 1
ATOM 1522 N N . ARG A 1 190 ? -22.543 4.526 17.730 1.00 93.44 190 ARG A N 1
ATOM 1523 C CA . ARG A 1 190 ? -23.701 3.765 17.236 1.00 93.44 190 ARG A CA 1
ATOM 1524 C C . ARG A 1 190 ? -23.885 2.444 17.984 1.00 93.44 190 ARG A C 1
ATOM 1526 O O . ARG A 1 190 ? -25.020 2.106 18.324 1.00 93.44 190 ARG A O 1
ATOM 1533 N N . GLU A 1 191 ? -22.813 1.690 18.219 1.00 92.88 191 GLU A N 1
ATOM 1534 C CA . GLU A 1 191 ? -22.906 0.433 18.969 1.00 92.88 191 GLU A CA 1
ATOM 1535 C C . GLU A 1 191 ? -23.259 0.676 20.445 1.00 92.88 191 GLU A C 1
ATOM 1537 O O . GLU A 1 191 ? -24.049 -0.088 20.999 1.00 92.88 191 GLU A O 1
ATOM 1542 N N . ASP A 1 192 ? -22.798 1.774 21.050 1.00 93.75 192 ASP A N 1
ATOM 1543 C CA . ASP A 1 192 ? -23.208 2.180 22.400 1.00 93.75 192 ASP A CA 1
ATOM 1544 C C . ASP A 1 192 ? -24.727 2.416 22.490 1.00 93.75 192 ASP A C 1
ATOM 1546 O O . ASP A 1 192 ? -25.408 1.849 23.352 1.00 93.75 192 ASP A O 1
ATOM 1550 N N . PHE A 1 193 ? -25.292 3.216 21.577 1.00 92.44 193 PHE A N 1
ATOM 1551 C CA . PHE A 1 193 ? -26.736 3.483 21.553 1.00 92.44 193 PHE A CA 1
ATOM 1552 C C . PHE A 1 193 ? -27.554 2.222 21.264 1.00 92.44 193 PHE A C 1
ATOM 1554 O O . PHE A 1 193 ? -28.597 1.987 21.880 1.00 92.44 193 PHE A O 1
ATOM 1561 N N . LYS A 1 194 ? -27.069 1.375 20.355 1.00 93.81 194 LYS A N 1
ATOM 1562 C CA . LYS A 1 194 ? -27.691 0.086 20.049 1.00 93.81 194 LYS A CA 1
ATOM 1563 C C . LYS A 1 194 ? -27.686 -0.836 21.264 1.00 93.81 194 LYS A C 1
ATOM 1565 O O . LYS A 1 194 ? -28.710 -1.456 21.543 1.00 93.81 194 LYS A O 1
ATOM 1570 N N . LEU A 1 195 ? -26.583 -0.890 22.016 1.00 90.75 195 LEU A N 1
ATOM 1571 C CA . LEU A 1 195 ? -26.502 -1.661 23.255 1.00 90.75 195 LEU A CA 1
ATOM 1572 C C . LEU A 1 195 ? -27.494 -1.123 24.288 1.00 90.75 195 LEU A C 1
ATOM 1574 O O . LEU A 1 195 ? -28.218 -1.912 24.892 1.00 90.75 195 LEU A O 1
ATOM 1578 N N . MET A 1 196 ? -27.607 0.198 24.443 1.00 89.38 196 MET A N 1
ATOM 1579 C CA . MET A 1 196 ? -28.589 0.828 25.336 1.00 89.38 196 MET A CA 1
ATOM 1580 C C . MET A 1 196 ? -30.039 0.454 24.999 1.00 89.38 196 MET A C 1
ATOM 1582 O O . MET A 1 196 ? -30.821 0.198 25.917 1.00 89.38 196 MET A O 1
ATOM 1586 N N . ALA A 1 197 ? -30.383 0.328 23.716 1.00 88.69 197 ALA A N 1
ATOM 1587 C CA . ALA A 1 197 ? -31.729 -0.024 23.257 1.00 88.69 197 ALA A CA 1
ATOM 1588 C C . ALA A 1 197 ? -32.117 -1.507 23.441 1.00 88.69 197 ALA A C 1
ATOM 1590 O O . ALA A 1 197 ? -33.296 -1.846 23.345 1.00 88.69 197 ALA A O 1
ATOM 1591 N N . THR A 1 198 ? -31.166 -2.408 23.708 1.00 87.50 198 THR A N 1
ATOM 1592 C CA . THR A 1 198 ? -31.469 -3.844 23.891 1.00 87.50 198 THR A CA 1
ATOM 1593 C C . THR A 1 198 ? -32.349 -4.100 25.124 1.00 87.50 198 THR A C 1
ATOM 1595 O O . THR A 1 198 ? -32.117 -3.526 26.186 1.00 87.50 198 THR A O 1
ATOM 1598 N N . ASN A 1 199 ? -33.364 -4.964 25.035 1.00 83.88 199 ASN A N 1
ATOM 1599 C CA . ASN A 1 199 ? -34.173 -5.334 26.205 1.00 83.88 199 ASN A CA 1
ATOM 1600 C C . ASN A 1 199 ? -33.414 -6.344 27.097 1.00 83.88 199 ASN A C 1
ATOM 1602 O O . ASN A 1 199 ? -32.736 -7.234 26.590 1.00 83.88 199 ASN A O 1
ATOM 1606 N N . ILE A 1 200 ? -33.511 -6.182 28.421 1.00 76.38 200 ILE A N 1
ATOM 1607 C CA . ILE A 1 200 ? -32.724 -6.932 29.419 1.00 76.38 200 ILE A CA 1
ATOM 1608 C C . ILE A 1 200 ? -33.543 -8.080 30.052 1.00 76.38 200 ILE A C 1
ATOM 1610 O O . ILE A 1 200 ? -32.988 -8.970 30.691 1.00 76.38 200 ILE A O 1
ATOM 1614 N N . ASP A 1 201 ? -34.864 -8.094 29.872 1.00 78.25 201 ASP A N 1
ATOM 1615 C CA . ASP A 1 201 ? -35.788 -8.921 30.659 1.00 78.25 201 ASP A CA 1
ATOM 1616 C C . ASP A 1 201 ? -35.763 -10.404 30.270 1.00 78.25 201 ASP A C 1
ATOM 1618 O O . ASP A 1 201 ? -36.149 -11.258 31.063 1.00 78.25 201 ASP A O 1
ATOM 1622 N N . SER A 1 202 ? -35.262 -10.721 29.073 1.00 79.19 202 SER A N 1
ATOM 1623 C CA . SER A 1 202 ? -35.170 -12.091 28.551 1.00 79.19 202 SER A CA 1
ATOM 1624 C C . SER A 1 202 ? -33.827 -12.787 28.839 1.00 79.19 202 SER A C 1
ATOM 1626 O O . SER A 1 202 ? -33.635 -13.920 28.392 1.00 79.19 202 SER A O 1
ATOM 1628 N N . LEU A 1 203 ? -32.878 -12.131 29.521 1.00 80.50 203 LEU A N 1
ATOM 1629 C CA . LEU A 1 203 ? -31.525 -12.661 29.735 1.00 80.50 203 LEU A CA 1
ATOM 1630 C C . LEU A 1 203 ? -31.357 -13.361 31.099 1.00 80.50 203 LEU A C 1
ATOM 1632 O O . LEU A 1 203 ? -31.969 -12.943 32.082 1.00 80.50 203 LEU A O 1
ATOM 1636 N N . PRO A 1 204 ? -30.485 -14.387 31.189 1.00 85.12 204 PRO A N 1
ATOM 1637 C CA . PRO A 1 204 ? -30.081 -14.991 32.460 1.00 85.12 204 PRO A CA 1
ATOM 1638 C C . PRO A 1 204 ? -29.514 -13.952 33.443 1.00 85.12 204 PRO A C 1
ATOM 1640 O O . PRO A 1 204 ? -28.845 -13.008 33.028 1.00 85.12 204 PRO A O 1
ATOM 1643 N N . GLU A 1 205 ? -29.697 -14.158 34.753 1.00 83.00 205 GLU A N 1
ATOM 1644 C CA . GLU A 1 205 ? -29.326 -13.202 35.821 1.00 83.00 205 GLU A CA 1
ATOM 1645 C C . GLU A 1 205 ? -27.880 -12.677 35.713 1.00 83.00 205 GLU A C 1
ATOM 1647 O O . GLU A 1 205 ? -27.618 -11.482 35.851 1.00 83.00 205 GLU A O 1
ATOM 1652 N N . LYS A 1 206 ? -26.931 -13.572 35.406 1.00 84.12 206 LYS A N 1
ATOM 1653 C CA . LYS A 1 206 ? -25.509 -13.225 35.258 1.00 84.12 206 LYS A CA 1
ATOM 1654 C C . LYS A 1 206 ? -25.265 -12.304 34.061 1.00 84.12 206 LYS A C 1
ATOM 1656 O O . LYS A 1 206 ? -24.512 -11.340 34.171 1.00 84.12 206 LYS A O 1
ATOM 1661 N N . ASP A 1 207 ? -25.922 -12.572 32.938 1.00 85.38 207 ASP A N 1
ATOM 1662 C CA . ASP A 1 207 ? -25.777 -11.783 31.711 1.00 85.38 207 ASP A CA 1
ATOM 1663 C C . ASP A 1 207 ? -26.507 -10.440 31.830 1.00 85.38 207 ASP A C 1
ATOM 1665 O O . ASP A 1 207 ? -26.034 -9.417 31.332 1.00 85.38 207 ASP A O 1
ATOM 1669 N N . LYS A 1 208 ? -27.621 -10.422 32.569 1.00 86.56 208 LYS A N 1
ATOM 1670 C CA . LYS A 1 208 ? -28.353 -9.212 32.949 1.00 86.56 208 LYS A CA 1
ATOM 1671 C C . LYS A 1 208 ? -27.482 -8.253 33.759 1.00 86.56 208 LYS A C 1
ATOM 1673 O O . LYS A 1 208 ? -27.431 -7.068 33.427 1.00 86.56 208 LYS A O 1
ATOM 1678 N N . GLU A 1 209 ? -26.746 -8.746 34.756 1.00 89.06 209 GLU A N 1
ATOM 1679 C CA . GLU A 1 209 ? -25.824 -7.921 35.549 1.00 89.06 209 GLU A CA 1
ATOM 1680 C C . GLU A 1 209 ? -24.696 -7.326 34.682 1.00 89.06 209 GLU A C 1
ATOM 1682 O O . GLU A 1 209 ? -24.367 -6.140 34.790 1.00 89.06 209 GLU A O 1
ATOM 1687 N N . VAL A 1 210 ? -24.118 -8.128 33.780 1.00 90.38 210 VAL A N 1
ATOM 1688 C CA . VAL A 1 210 ? -23.061 -7.674 32.860 1.00 90.38 210 VAL A CA 1
ATOM 1689 C C . VAL A 1 210 ? -23.583 -6.586 31.920 1.00 90.38 210 VAL A C 1
ATOM 1691 O O . VAL A 1 210 ? -22.951 -5.534 31.783 1.00 90.38 210 VAL A O 1
ATOM 1694 N N . LEU A 1 211 ? -24.751 -6.801 31.314 1.00 89.88 211 LEU A N 1
ATOM 1695 C CA . LEU A 1 211 ? -25.353 -5.853 30.382 1.00 89.88 211 LEU A CA 1
ATOM 1696 C C . LEU A 1 211 ? -25.750 -4.543 31.079 1.00 89.88 211 LEU A C 1
ATOM 1698 O O . LEU A 1 211 ? -25.514 -3.466 30.534 1.00 89.88 211 LEU A O 1
ATOM 1702 N N . GLN A 1 212 ? -26.274 -4.604 32.306 1.00 90.81 212 GLN A N 1
ATOM 1703 C CA . GLN A 1 212 ? -26.554 -3.415 33.119 1.00 90.81 212 GLN A CA 1
ATOM 1704 C C . GLN A 1 212 ? -25.287 -2.605 33.409 1.00 90.81 212 GLN A C 1
ATOM 1706 O O . GLN A 1 212 ? -25.295 -1.385 33.249 1.00 90.81 212 GLN A O 1
ATOM 1711 N N . LYS A 1 213 ? -24.174 -3.260 33.769 1.00 92.75 213 LYS A N 1
ATOM 1712 C CA . LYS A 1 213 ? -22.885 -2.578 33.977 1.00 92.75 213 LYS A CA 1
ATOM 1713 C C . LYS A 1 213 ? -22.373 -1.913 32.699 1.00 92.75 213 LYS A C 1
ATOM 1715 O O . LYS A 1 213 ? -21.845 -0.804 32.765 1.00 92.75 213 LYS A O 1
ATOM 1720 N N . MET A 1 214 ? -22.523 -2.562 31.543 1.00 92.62 214 MET A N 1
ATOM 1721 C CA . MET A 1 214 ? -22.146 -1.973 30.251 1.00 92.62 214 MET A CA 1
ATOM 1722 C C . MET A 1 214 ? -23.011 -0.754 29.915 1.00 92.62 214 MET A C 1
ATOM 1724 O O . MET A 1 214 ? -22.474 0.298 29.576 1.00 92.62 214 MET A O 1
ATOM 1728 N N . LYS A 1 215 ? -24.330 -0.851 30.100 1.00 93.44 215 LYS A N 1
ATOM 1729 C CA . LYS A 1 215 ? -25.254 0.272 29.905 1.00 93.44 215 LYS A CA 1
ATOM 1730 C C . LYS A 1 215 ? -24.988 1.439 30.849 1.00 93.44 215 LYS A C 1
ATOM 1732 O O . LYS A 1 215 ? -25.003 2.575 30.401 1.00 93.44 215 LYS A O 1
ATOM 1737 N N . ALA A 1 216 ? -24.682 1.181 32.120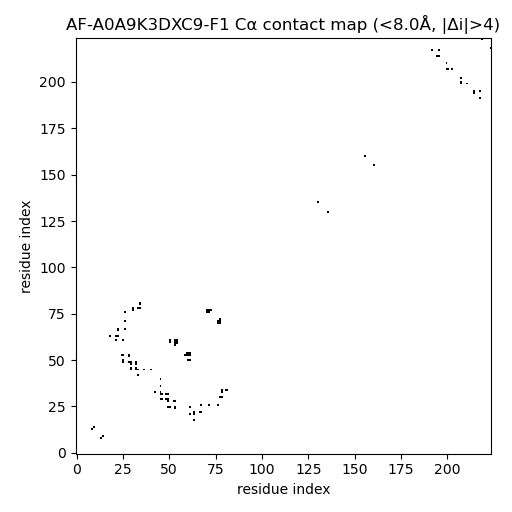 1.00 93.50 216 ALA A N 1
ATOM 1738 C CA . ALA A 1 216 ? -24.337 2.232 33.078 1.00 93.50 216 ALA A CA 1
ATOM 1739 C C . ALA A 1 216 ? -23.055 2.982 32.677 1.00 93.50 216 ALA A C 1
ATOM 1741 O O . ALA A 1 216 ? -22.999 4.206 32.770 1.00 93.50 216 ALA A O 1
ATOM 1742 N N . LYS A 1 217 ? -22.041 2.270 32.162 1.00 94.56 217 LYS A N 1
ATOM 1743 C CA . LYS A 1 217 ? -20.829 2.904 31.611 1.00 94.56 217 LYS A CA 1
ATOM 1744 C C . LYS A 1 217 ? -21.140 3.777 30.397 1.00 94.56 217 LYS A C 1
ATOM 1746 O O . LYS A 1 217 ? -20.586 4.865 30.276 1.00 94.56 217 LYS A O 1
ATOM 1751 N N . ILE A 1 218 ? -22.027 3.315 29.517 1.00 93.75 218 ILE A N 1
ATOM 1752 C CA . ILE A 1 218 ? -22.479 4.093 28.359 1.00 93.75 218 ILE A CA 1
ATOM 1753 C C . ILE A 1 218 ? -23.274 5.320 28.823 1.00 93.75 218 ILE A C 1
ATOM 1755 O O . ILE A 1 218 ? -22.990 6.422 28.371 1.00 93.75 218 ILE A O 1
ATOM 1759 N N . ALA A 1 219 ? -24.197 5.174 29.776 1.00 93.25 219 ALA A N 1
ATOM 1760 C CA . ALA A 1 219 ? -24.942 6.293 30.355 1.00 93.25 219 ALA A CA 1
ATOM 1761 C C . ALA A 1 219 ? -23.994 7.364 30.913 1.00 93.25 219 ALA A C 1
ATOM 1763 O O . ALA A 1 219 ? -24.113 8.536 30.570 1.00 93.25 219 ALA A O 1
ATOM 1764 N N . GLN A 1 220 ? -22.964 6.945 31.654 1.00 94.94 220 GLN A N 1
ATOM 1765 C CA . GLN A 1 220 ? -21.927 7.841 32.161 1.00 94.94 220 GLN A CA 1
ATOM 1766 C C . GLN A 1 220 ? -21.131 8.531 31.038 1.00 94.94 220 GLN A C 1
ATOM 1768 O O . GLN A 1 220 ? -20.850 9.722 31.150 1.00 94.94 220 GLN A O 1
ATOM 1773 N N . LYS A 1 221 ? -20.777 7.815 29.957 1.00 92.94 221 LYS A N 1
ATOM 1774 C CA . LYS A 1 221 ? -20.093 8.388 28.779 1.00 92.94 221 LYS A CA 1
ATOM 1775 C C . LYS A 1 221 ? -20.924 9.498 28.119 1.00 92.94 221 LYS A C 1
ATOM 1777 O O . LYS A 1 221 ? -20.347 10.480 27.661 1.00 92.94 221 LYS A O 1
ATOM 1782 N N . TRP A 1 222 ? -22.249 9.349 28.082 1.00 92.44 222 TRP A N 1
ATOM 1783 C CA . TRP A 1 222 ? -23.173 10.280 27.420 1.00 92.44 222 TRP A CA 1
ATOM 1784 C C . TRP A 1 222 ? -23.856 11.287 28.360 1.00 92.44 222 TRP A C 1
ATOM 1786 O O . TRP A 1 222 ? -24.562 12.169 27.878 1.00 92.44 222 TRP A O 1
ATOM 1796 N N . GLY A 1 223 ? -23.645 11.187 29.675 1.00 87.44 223 GLY A N 1
ATOM 1797 C CA . GLY A 1 223 ? -24.289 12.050 30.671 1.00 87.44 223 GLY A CA 1
ATOM 1798 C C . GLY A 1 223 ? -25.801 11.827 30.809 1.00 87.44 223 GLY A C 1
ATOM 1799 O O . GLY A 1 223 ? -26.523 12.789 31.068 1.00 87.44 223 GLY A O 1
ATOM 1800 N N . LEU A 1 224 ? -26.261 10.590 30.591 1.00 79.75 224 LEU A N 1
ATOM 1801 C CA . LEU A 1 224 ? -27.659 10.151 30.723 1.00 79.75 224 LEU A CA 1
ATOM 1802 C C . LEU A 1 224 ? -27.980 9.636 32.131 1.00 79.75 224 LEU A C 1
ATOM 1804 O O . LEU A 1 224 ? -27.061 9.091 32.786 1.00 79.75 224 LEU A O 1
#